Protein AF-A0A258H8U3-F1 (afdb_monomer)

Radius of gyration: 21.37 Å; Cα contacts (8 Å, |Δi|>4): 280; chains: 1; bounding box: 84×36×55 Å

pLDDT: mean 81.51, std 16.34, range [32.03, 98.44]

Foldseek 3Di:
DDDPPDPVVVVVVVLVLLLVLLPCPPDADDQPPDFQDFQCDDPSNVLLVPADDADDGDTQGQDDPVNLVSHDDLQVVLVVLLVVLVVQLVVCCVVPVQLQDALLNVQLVVLCVVPNNVRSVVVSVVVLVVLQVVLCVRPPPQLVVSVVVVHDSLLSSLLSLLSRQAQPCLVPDPVSNLSSLLSQLVSVSSNRNHGNSSSVSSSVVSVVLNVQLVVQCVSHVDSVSSSSRSSSSRSSNVVVVVVVVVVVVVVCVVVVVD

Mean predicted aligned error: 9.26 Å

Sequence (258 aa):
MLIHITSSERGVSAMAHENNRFNLSGVLEGGGVRQFRRPDKGVSGVLSRLLPPLPGFVPVWYPTPAVLRRLPSYRLAAFGLLVGAVTLLIMLVLTIPWMRTSPATLVFTTTGHLFGDLWGTVAGVPIIILLFVMVSKAGGTTILHYKAHGVKFWDGAAMYEEQWFRTGAEKWSPGQRVYSTIAFGAVHVVNIIYPIGSLIVVTLVGGVFMACYLRVYRRTGDTQAATLASTKLHATYNRFAIVYMAVALLIVAATSFI

Secondary structure (DSSP, 8-state):
------HHHHHHHHHHHHHHTT--TT--TT--SPBP----SHHHHHHHHHSPPPPS--BPP---HHHHHHSPP-HHHHHHHHHHHHHHHHHHHHHSGGGG--HHHHHHHHHHHHH-HHHHHHHHHHHHHHHHHHHHHHHHHHHHHHHHTT--HHHHHHHHHHHHHTTTGGGS-HHHHHHHHHHHHHHHHTSTTS-THHHHHHHHHHHHHHHHHHHHHHHH--HHHHHHHHHHHHHHHHHHHHHHHHHHHHHHHHHH--

Structure (mmCIF, N/CA/C/O backbone):
data_AF-A0A258H8U3-F1
#
_entry.id   AF-A0A258H8U3-F1
#
loop_
_atom_site.group_PDB
_atom_site.id
_atom_site.type_symbol
_atom_site.label_atom_id
_atom_site.label_alt_id
_atom_site.label_comp_id
_atom_site.label_asym_id
_atom_site.label_entity_id
_atom_site.label_seq_id
_atom_site.pdbx_PDB_ins_code
_atom_site.Cartn_x
_atom_site.Cartn_y
_atom_site.Cartn_z
_atom_site.occupancy
_atom_site.B_iso_or_equiv
_atom_site.auth_seq_id
_atom_site.auth_comp_id
_atom_site.auth_asym_id
_atom_site.auth_atom_id
_atom_site.pdbx_PDB_model_num
ATOM 1 N N . MET A 1 1 ? -55.860 -12.025 3.842 1.00 39.22 1 MET A N 1
ATOM 2 C CA . MET A 1 1 ? -54.755 -12.197 4.810 1.00 39.22 1 MET A CA 1
ATOM 3 C C . MET A 1 1 ? -53.476 -11.693 4.147 1.00 39.22 1 MET A C 1
ATOM 5 O O . MET A 1 1 ? -52.773 -12.456 3.502 1.00 39.22 1 MET A O 1
ATOM 9 N N . LEU A 1 2 ? -53.265 -10.373 4.179 1.00 32.03 2 LEU A N 1
ATOM 10 C CA . LEU A 1 2 ? -52.088 -9.703 3.616 1.00 32.03 2 LEU A CA 1
ATOM 11 C C . LEU A 1 2 ? -51.058 -9.554 4.740 1.00 32.03 2 LEU A C 1
ATOM 13 O O . LEU A 1 2 ? -51.345 -8.891 5.734 1.00 32.03 2 LEU A O 1
ATOM 17 N N . ILE A 1 3 ? -49.877 -10.155 4.595 1.00 37.34 3 ILE A N 1
ATOM 18 C CA . ILE A 1 3 ? -48.761 -9.926 5.517 1.00 37.34 3 ILE A CA 1
ATOM 19 C C . ILE A 1 3 ? -47.945 -8.756 4.965 1.00 37.34 3 ILE A C 1
ATOM 21 O O . ILE A 1 3 ? -47.158 -8.899 4.030 1.00 37.34 3 ILE A O 1
ATOM 25 N N . HIS A 1 4 ? -48.163 -7.582 5.549 1.00 33.12 4 HIS A N 1
ATOM 26 C CA . HIS A 1 4 ? -47.391 -6.375 5.291 1.00 33.12 4 HIS A CA 1
ATOM 27 C C . HIS A 1 4 ? -46.107 -6.435 6.140 1.00 33.12 4 HIS A C 1
ATOM 29 O O . HIS A 1 4 ? -46.079 -5.959 7.269 1.00 33.12 4 HIS A O 1
ATOM 35 N N . ILE A 1 5 ? -45.039 -7.058 5.626 1.00 41.03 5 ILE A N 1
ATOM 36 C CA . ILE A 1 5 ? -43.719 -7.011 6.281 1.00 41.03 5 ILE A CA 1
ATOM 37 C C . ILE A 1 5 ? -43.069 -5.673 5.925 1.00 41.03 5 ILE A C 1
ATOM 39 O O . ILE A 1 5 ? -42.612 -5.464 4.797 1.00 41.03 5 ILE A O 1
ATOM 43 N N . THR A 1 6 ? -43.063 -4.756 6.887 1.00 39.16 6 THR A N 1
ATOM 44 C CA . THR A 1 6 ? -42.472 -3.421 6.787 1.00 39.16 6 THR A CA 1
ATOM 45 C C . THR A 1 6 ? -40.954 -3.506 6.585 1.00 39.16 6 THR A C 1
ATOM 47 O O . THR A 1 6 ? -40.250 -4.362 7.121 1.00 39.16 6 THR A O 1
ATOM 50 N N . SER A 1 7 ? -40.416 -2.613 5.754 1.00 47.34 7 SER A N 1
ATOM 51 C CA . SER A 1 7 ? -38.991 -2.555 5.400 1.00 47.34 7 SER A CA 1
ATOM 52 C C . SER A 1 7 ? -38.070 -2.153 6.565 1.00 47.34 7 SER A C 1
ATOM 54 O O . SER A 1 7 ? -36.853 -2.306 6.448 1.00 47.34 7 SER A O 1
ATOM 56 N N . SER A 1 8 ? -38.616 -1.679 7.692 1.00 43.47 8 SER A N 1
ATOM 57 C CA . SER A 1 8 ? -37.832 -1.216 8.843 1.00 43.47 8 SER A CA 1
ATOM 58 C C . SER A 1 8 ? -37.237 -2.363 9.669 1.00 43.47 8 SER A C 1
ATOM 60 O O . SER A 1 8 ? -36.084 -2.267 10.088 1.00 43.47 8 SER A O 1
ATOM 62 N N . GLU A 1 9 ? -37.940 -3.488 9.829 1.00 37.16 9 GLU A N 1
ATOM 63 C CA . GLU A 1 9 ? -37.459 -4.617 10.645 1.00 37.16 9 GLU A CA 1
ATOM 64 C C . GLU A 1 9 ? -36.277 -5.351 9.999 1.00 37.16 9 GLU A C 1
ATOM 66 O O . GLU A 1 9 ? -35.332 -5.758 10.681 1.00 37.16 9 GLU A O 1
ATOM 71 N N . ARG A 1 10 ? -36.257 -5.429 8.660 1.00 45.75 10 ARG A N 1
ATOM 72 C CA . ARG A 1 10 ? -35.102 -5.954 7.914 1.00 45.75 10 ARG A CA 1
ATOM 73 C C . ARG A 1 10 ? -33.860 -5.076 8.085 1.00 45.75 10 ARG A C 1
ATOM 75 O O . ARG A 1 10 ? -32.759 -5.611 8.184 1.00 45.75 10 ARG A O 1
ATOM 82 N N . GLY A 1 11 ? -34.025 -3.754 8.160 1.00 42.34 11 GLY A N 1
ATOM 83 C CA . GLY A 1 11 ? -32.919 -2.814 8.373 1.00 42.34 11 GLY A CA 1
ATOM 84 C C . GLY A 1 11 ? -32.312 -2.907 9.776 1.00 42.34 11 GLY A C 1
ATOM 85 O O . GLY A 1 11 ? -31.089 -2.914 9.917 1.00 42.34 11 GLY A O 1
ATOM 86 N N . VAL A 1 12 ? -33.153 -3.042 10.806 1.00 47.12 12 VAL A N 1
ATOM 87 C CA . VAL A 1 12 ? -32.712 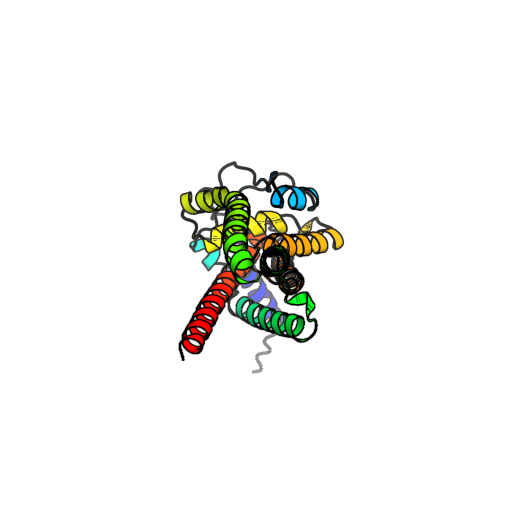-3.146 12.209 1.00 47.12 12 VAL A CA 1
ATOM 88 C C . VAL A 1 12 ? -32.055 -4.501 12.489 1.00 47.12 12 VAL A C 1
ATOM 90 O O . VAL A 1 12 ? -30.983 -4.547 13.088 1.00 47.12 12 VAL A O 1
ATOM 93 N N . SER A 1 13 ? -32.626 -5.600 11.983 1.00 47.34 13 SER A N 1
ATOM 94 C CA . SER A 1 13 ? -32.045 -6.945 12.116 1.00 47.34 13 SER A CA 1
ATOM 95 C C . SER A 1 13 ? -30.711 -7.081 11.363 1.00 47.34 13 SER A C 1
ATOM 97 O O . SER A 1 13 ? -29.737 -7.608 11.906 1.00 47.34 13 SER A O 1
ATOM 99 N N . ALA A 1 14 ? -30.611 -6.522 10.149 1.00 51.19 14 ALA A N 1
ATOM 100 C CA . ALA A 1 14 ? -29.363 -6.503 9.388 1.00 51.19 14 ALA A CA 1
ATOM 101 C C . ALA A 1 14 ? -28.277 -5.649 10.063 1.00 51.19 14 ALA A C 1
ATOM 103 O O . ALA A 1 14 ? -27.124 -6.078 10.114 1.00 51.19 14 ALA A O 1
ATOM 104 N N . MET A 1 15 ? -28.626 -4.483 10.625 1.00 49.25 15 MET A N 1
ATOM 105 C CA . MET A 1 15 ? -27.675 -3.664 11.388 1.00 49.25 15 MET A CA 1
ATOM 106 C C . MET A 1 15 ? -27.241 -4.334 12.694 1.00 49.25 15 MET A C 1
ATOM 108 O O . MET A 1 15 ? -26.057 -4.295 13.018 1.00 49.25 15 MET A O 1
ATOM 112 N N . ALA A 1 16 ? -28.142 -5.007 13.412 1.00 51.06 16 ALA A N 1
ATOM 113 C CA . ALA A 1 16 ? -27.791 -5.760 14.616 1.00 51.06 16 ALA A CA 1
ATOM 114 C C . ALA A 1 16 ? -26.839 -6.930 14.301 1.00 51.06 16 ALA A C 1
ATOM 116 O O . ALA A 1 16 ? -25.830 -7.122 14.983 1.00 51.06 16 ALA A O 1
ATOM 117 N N . HIS A 1 17 ? -27.102 -7.669 13.219 1.00 52.25 17 HIS A N 1
ATOM 118 C CA . HIS A 1 17 ? -26.231 -8.750 12.761 1.00 52.25 17 HIS A CA 1
ATOM 119 C C . HIS A 1 17 ? -24.881 -8.232 12.224 1.00 52.25 17 HIS A C 1
ATOM 121 O O . HIS A 1 17 ? -23.846 -8.875 12.412 1.00 52.25 17 HIS A O 1
ATOM 127 N N . GLU A 1 18 ? -24.853 -7.070 11.562 1.00 52.62 18 GLU A N 1
ATOM 128 C CA . GLU A 1 18 ? -23.618 -6.434 11.089 1.00 52.62 18 GLU A CA 1
ATOM 129 C C . GLU A 1 18 ? -22.778 -5.886 12.256 1.00 52.62 18 GLU A C 1
ATOM 131 O O . GLU A 1 18 ? -21.572 -6.128 12.286 1.00 52.62 18 GLU A O 1
ATOM 136 N N . ASN A 1 19 ? -23.397 -5.260 13.262 1.00 52.81 19 ASN A N 1
ATOM 137 C CA . ASN A 1 19 ? -22.718 -4.770 14.467 1.00 52.81 19 ASN A CA 1
ATOM 138 C C . ASN A 1 19 ? -22.110 -5.911 15.295 1.00 52.81 19 ASN A C 1
ATOM 140 O O . ASN A 1 19 ? -20.994 -5.780 15.798 1.00 52.81 19 ASN A O 1
ATOM 144 N N . ASN A 1 20 ? -22.777 -7.068 15.364 1.00 55.75 20 ASN A N 1
ATOM 145 C CA . ASN A 1 20 ? -22.246 -8.227 16.081 1.00 55.75 20 ASN A CA 1
ATOM 146 C C . ASN A 1 20 ? -20.975 -8.811 15.420 1.00 55.75 20 ASN A C 1
ATOM 148 O O . ASN A 1 20 ? -20.111 -9.353 16.105 1.00 55.75 20 ASN A O 1
ATOM 152 N N . ARG A 1 21 ? -20.787 -8.646 14.097 1.00 57.34 21 ARG A N 1
ATOM 153 C CA . ARG A 1 21 ? -19.556 -9.082 13.394 1.00 57.34 21 ARG A CA 1
ATOM 154 C C . ARG A 1 21 ? -18.311 -8.273 13.760 1.00 57.34 21 ARG A C 1
ATOM 156 O O . ARG A 1 21 ? -17.199 -8.749 13.529 1.00 57.34 21 ARG A O 1
ATOM 163 N N . PHE A 1 22 ? -18.488 -7.071 14.302 1.00 57.84 22 PHE A N 1
ATOM 164 C CA . PHE A 1 22 ? -17.397 -6.184 14.706 1.00 57.84 22 PHE A CA 1
ATOM 165 C C . PHE A 1 22 ? -17.244 -6.065 16.226 1.00 57.84 22 PHE A C 1
ATOM 167 O O . PHE A 1 22 ? -16.368 -5.338 16.685 1.00 57.84 22 PHE A O 1
ATOM 174 N N . ASN A 1 23 ? -18.040 -6.797 17.011 1.00 60.06 23 ASN A N 1
ATOM 175 C CA . ASN A 1 23 ? -17.830 -6.895 18.449 1.00 60.06 23 ASN A CA 1
ATOM 176 C C . ASN A 1 23 ? -16.614 -7.799 18.729 1.00 60.06 23 ASN A C 1
ATOM 178 O O . ASN A 1 23 ? -16.700 -9.028 18.710 1.00 60.06 23 ASN A O 1
ATOM 182 N N . LEU A 1 24 ? -15.452 -7.173 18.930 1.00 61.28 24 LEU A N 1
ATOM 183 C CA . LEU A 1 24 ? -14.157 -7.837 19.121 1.00 61.28 24 LEU A CA 1
ATOM 184 C C . LEU A 1 24 ? -13.684 -7.833 20.587 1.00 61.28 24 LEU A C 1
ATOM 186 O O . LEU A 1 24 ? -12.518 -8.128 20.847 1.00 61.28 24 LEU A O 1
ATOM 190 N N . SER A 1 25 ? -14.591 -7.551 21.531 1.00 46.06 25 SER A N 1
ATOM 191 C CA . SER A 1 25 ? -14.353 -7.248 22.959 1.00 46.06 25 SER A CA 1
ATOM 192 C C . SER A 1 25 ? -13.679 -8.333 23.822 1.00 46.06 25 SER A C 1
ATOM 194 O O . SER A 1 25 ? -13.609 -8.193 25.036 1.00 46.06 25 SER A O 1
ATOM 196 N N . GLY A 1 26 ? -13.109 -9.387 23.238 1.00 47.38 26 GLY A N 1
ATOM 197 C CA . GLY A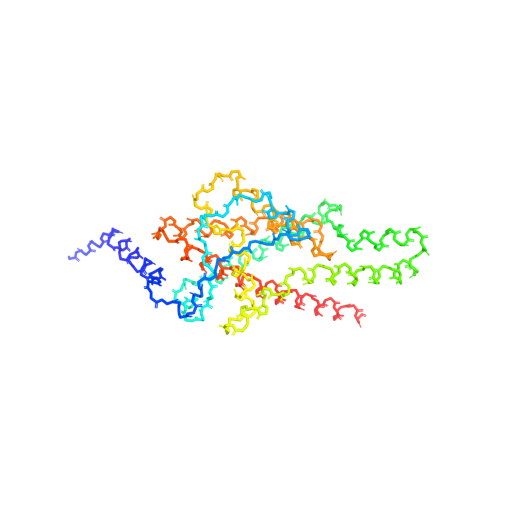 1 26 ? -12.411 -10.426 24.002 1.00 47.38 26 GLY A CA 1
ATOM 198 C C . GLY A 1 26 ? -11.412 -11.261 23.212 1.00 47.38 26 GLY A C 1
ATOM 199 O O . GLY A 1 26 ? -11.131 -12.385 23.608 1.00 47.38 26 GLY A O 1
ATOM 200 N N . VAL A 1 27 ? -10.909 -10.787 22.066 1.00 50.31 27 VAL A N 1
ATOM 201 C CA . VAL A 1 27 ? -10.099 -11.645 21.183 1.00 50.31 27 VAL A CA 1
ATOM 202 C C . VAL A 1 27 ? -8.825 -10.952 20.719 1.00 50.31 27 VAL A C 1
ATOM 204 O O . VAL A 1 27 ? -8.658 -10.664 19.540 1.00 50.31 27 VAL A O 1
ATOM 207 N N . LEU A 1 28 ? -7.910 -10.720 21.657 1.00 52.81 28 LEU A N 1
ATOM 208 C CA . LEU A 1 28 ? -6.478 -10.595 21.388 1.00 52.81 28 LEU A CA 1
ATOM 209 C C . LEU A 1 28 ? -5.711 -11.205 22.569 1.00 52.81 28 LEU A C 1
ATOM 211 O O . LEU A 1 28 ? -5.270 -10.497 23.472 1.00 52.81 28 LEU A O 1
ATOM 215 N N . GLU A 1 29 ? -5.541 -12.526 22.571 1.00 47.47 29 GLU A N 1
ATOM 216 C CA . GLU A 1 29 ? -4.473 -13.131 23.368 1.00 47.47 29 GLU A CA 1
ATOM 217 C C . GLU A 1 29 ? -3.139 -12.632 22.799 1.00 47.47 29 GLU A C 1
ATOM 219 O O . GLU A 1 29 ? -2.808 -12.888 21.641 1.00 47.47 29 GLU A O 1
ATOM 224 N N . GLY A 1 30 ? -2.398 -11.853 23.587 1.00 46.47 30 GLY A N 1
ATOM 225 C CA . GLY A 1 30 ? -1.045 -11.423 23.232 1.00 46.47 30 GLY A CA 1
ATOM 226 C C . GLY A 1 30 ? -0.903 -9.998 22.697 1.00 46.47 30 GLY A C 1
ATOM 227 O O . GLY A 1 30 ? 0.134 -9.692 22.109 1.00 46.47 30 GLY A O 1
ATOM 228 N N . GLY A 1 31 ? -1.879 -9.108 22.919 1.00 47.53 31 GLY A N 1
ATOM 229 C CA . GLY A 1 31 ? -1.662 -7.661 22.808 1.00 47.53 31 GLY A CA 1
ATOM 230 C C . GLY A 1 31 ? -0.628 -7.206 23.840 1.00 47.53 31 GLY A C 1
ATOM 231 O O . GLY A 1 31 ? -0.982 -6.747 24.920 1.00 47.53 31 GLY A O 1
ATOM 232 N N . GLY A 1 32 ? 0.657 -7.410 23.549 1.00 50.50 32 GLY A N 1
ATOM 233 C CA . GLY A 1 32 ? 1.737 -6.952 24.409 1.00 50.50 32 GLY A CA 1
ATOM 234 C C . GLY A 1 32 ? 1.593 -5.453 24.659 1.00 50.50 32 GLY A C 1
ATOM 235 O O . GLY A 1 32 ? 1.154 -4.713 23.780 1.00 50.50 32 GLY A O 1
ATOM 236 N N . VAL A 1 33 ? 2.024 -5.002 25.837 1.00 59.69 33 VAL A N 1
ATOM 237 C CA . VAL A 1 33 ? 2.043 -3.606 26.338 1.00 59.69 33 VAL A CA 1
ATOM 238 C C . VAL A 1 33 ? 2.863 -2.647 25.439 1.00 59.69 33 VAL A C 1
ATOM 240 O O . VAL A 1 33 ? 3.199 -1.523 25.799 1.00 59.69 33 VAL A O 1
ATOM 243 N N . ARG A 1 34 ? 3.238 -3.084 24.236 1.00 73.50 34 ARG A N 1
ATOM 244 C CA . ARG A 1 34 ? 4.104 -2.381 23.309 1.00 73.50 34 ARG A CA 1
ATOM 245 C C . ARG A 1 34 ? 3.293 -1.410 22.463 1.00 73.50 34 ARG A C 1
ATOM 247 O O . ARG A 1 34 ? 2.410 -1.800 21.700 1.00 73.50 34 ARG A O 1
ATOM 254 N N . GLN A 1 35 ? 3.665 -0.143 22.563 1.00 84.00 35 GLN A N 1
ATOM 255 C CA . GLN A 1 35 ? 3.163 0.910 21.698 1.00 84.00 35 GLN A CA 1
ATOM 256 C C . GLN A 1 35 ? 3.701 0.728 20.273 1.00 84.00 35 GLN A C 1
ATOM 258 O O . GLN A 1 35 ? 4.899 0.517 20.061 1.00 84.00 35 GLN A O 1
ATOM 263 N N . PHE A 1 36 ? 2.815 0.834 19.291 1.00 87.00 36 PHE A N 1
ATOM 264 C CA . PHE A 1 36 ? 3.171 0.915 17.888 1.00 87.00 36 PHE A CA 1
ATOM 265 C C . PHE A 1 36 ? 3.954 2.206 17.624 1.00 87.00 36 PHE A C 1
ATOM 267 O O . PHE A 1 36 ? 3.511 3.304 17.963 1.00 87.00 36 PHE A O 1
ATOM 274 N N . ARG A 1 37 ? 5.117 2.072 16.981 1.00 85.81 37 ARG A N 1
ATOM 275 C CA . ARG A 1 37 ? 5.964 3.193 16.566 1.00 85.81 37 ARG A CA 1
ATOM 276 C C . ARG A 1 37 ? 6.172 3.124 15.059 1.00 85.81 37 ARG A C 1
ATOM 278 O O . ARG A 1 37 ? 6.578 2.088 14.533 1.00 85.81 37 ARG A O 1
ATOM 285 N N . ARG A 1 38 ? 5.903 4.239 14.375 1.00 86.69 38 ARG A N 1
ATOM 286 C CA . ARG A 1 38 ? 6.210 4.382 12.947 1.00 86.69 38 ARG A CA 1
ATOM 287 C C . ARG A 1 38 ? 7.721 4.303 12.710 1.00 86.69 38 ARG A C 1
ATOM 289 O O . ARG A 1 38 ? 8.488 4.629 13.622 1.00 86.69 38 ARG A O 1
ATOM 296 N N . PRO A 1 39 ? 8.157 3.929 11.498 1.00 83.56 39 PRO A N 1
ATOM 297 C CA . PRO A 1 39 ? 9.550 4.073 11.102 1.00 83.56 39 PRO A CA 1
ATOM 298 C C . PRO A 1 39 ? 10.077 5.477 11.390 1.00 83.56 39 PRO A C 1
ATOM 300 O O . PRO A 1 39 ? 9.406 6.469 11.122 1.00 83.56 39 PRO A O 1
ATOM 303 N N . ASP A 1 40 ? 11.297 5.566 11.906 1.00 82.69 40 ASP A N 1
ATOM 304 C CA . ASP A 1 40 ? 11.979 6.829 12.202 1.00 82.69 40 ASP A CA 1
ATOM 305 C C . ASP A 1 40 ? 13.300 7.000 11.433 1.00 82.69 40 ASP A C 1
ATOM 307 O O . ASP A 1 40 ? 13.906 8.076 11.471 1.00 82.69 40 ASP A O 1
ATOM 311 N N . LYS A 1 41 ? 13.708 5.969 10.680 1.00 79.31 41 LYS A N 1
ATOM 312 C CA . LYS A 1 41 ? 14.945 5.910 9.889 1.00 79.31 41 LYS A CA 1
ATOM 313 C C . LYS A 1 41 ? 14.672 5.777 8.388 1.00 79.31 41 LYS A C 1
ATOM 315 O O . LYS A 1 41 ? 13.656 5.223 7.966 1.00 79.31 41 LYS A O 1
ATOM 320 N N . GLY A 1 42 ? 15.621 6.258 7.583 1.00 75.38 42 GLY A N 1
ATOM 321 C CA . GLY A 1 42 ? 15.588 6.172 6.120 1.00 75.38 42 GLY A CA 1
ATOM 322 C C . GLY A 1 42 ? 14.413 6.920 5.479 1.00 75.38 42 GLY A C 1
ATOM 323 O O . GLY A 1 42 ? 13.785 7.776 6.103 1.00 75.38 42 GLY A O 1
ATOM 324 N N . VAL A 1 43 ? 14.093 6.564 4.230 1.00 73.50 43 VAL A N 1
ATOM 325 C CA . VAL A 1 43 ? 12.982 7.162 3.461 1.00 73.50 43 VAL A CA 1
ATOM 326 C C . VAL A 1 43 ? 11.639 6.968 4.172 1.00 73.50 43 VAL A C 1
ATOM 328 O O . VAL A 1 43 ? 10.837 7.895 4.264 1.00 73.50 43 VAL A O 1
ATOM 331 N N . SER A 1 44 ? 11.431 5.790 4.767 1.00 77.62 44 SER A N 1
ATOM 332 C CA . SER A 1 44 ? 10.243 5.487 5.577 1.00 77.62 44 SER A CA 1
ATOM 333 C C . SER A 1 44 ? 10.108 6.422 6.786 1.00 77.62 44 SER A C 1
ATOM 335 O O . SER A 1 44 ? 9.005 6.857 7.110 1.00 77.62 44 SER A O 1
ATOM 337 N N . GLY A 1 45 ? 11.222 6.781 7.430 1.00 80.44 45 GLY A N 1
ATOM 338 C CA . GLY A 1 45 ? 11.255 7.754 8.521 1.00 80.44 45 GLY A CA 1
ATOM 339 C C . GLY A 1 45 ? 10.904 9.172 8.078 1.00 80.44 45 GLY A C 1
ATOM 340 O O . GLY A 1 45 ? 10.123 9.842 8.748 1.00 80.44 45 GLY A O 1
ATOM 341 N N . VAL A 1 46 ? 11.425 9.617 6.931 1.00 81.25 46 VAL A N 1
ATOM 342 C CA . VAL A 1 46 ? 11.101 10.939 6.362 1.00 81.25 46 VAL A CA 1
ATOM 343 C C . VAL A 1 46 ? 9.607 11.044 6.054 1.00 81.25 46 VAL A C 1
ATOM 345 O O . VAL A 1 46 ? 8.961 11.987 6.507 1.00 81.25 46 VAL A O 1
ATOM 348 N N . LEU A 1 47 ? 9.037 10.042 5.377 1.00 80.00 47 LEU A N 1
ATOM 349 C CA . LEU A 1 47 ? 7.598 9.988 5.100 1.00 80.00 47 LEU A CA 1
ATOM 350 C C . LEU A 1 47 ? 6.773 9.953 6.396 1.00 80.00 47 LEU A C 1
ATOM 352 O O . LEU A 1 47 ? 5.761 10.639 6.512 1.00 80.00 47 LEU A O 1
ATOM 356 N N . SER A 1 48 ? 7.232 9.212 7.409 1.00 84.00 48 SER A N 1
ATOM 357 C CA . SER A 1 48 ? 6.533 9.092 8.695 1.00 84.00 48 SER A CA 1
ATOM 358 C C . SER A 1 48 ? 6.458 10.389 9.494 1.00 84.00 48 SER A C 1
ATOM 360 O O . SER A 1 48 ? 5.487 10.574 10.226 1.00 84.00 48 SER A O 1
ATOM 362 N N . ARG A 1 49 ? 7.457 11.273 9.373 1.00 83.12 49 ARG A N 1
ATOM 363 C CA . ARG A 1 49 ? 7.493 12.568 10.081 1.00 83.12 49 ARG A CA 1
ATOM 364 C C . ARG A 1 49 ? 6.457 13.557 9.562 1.00 83.12 49 ARG A C 1
ATOM 366 O O . ARG A 1 49 ? 6.009 14.412 10.313 1.00 83.12 49 ARG A O 1
ATOM 373 N N . LEU A 1 50 ? 6.102 13.439 8.288 1.00 84.00 50 LEU A N 1
ATOM 374 C CA . LEU A 1 50 ? 5.124 14.304 7.636 1.00 84.00 50 LEU A CA 1
ATOM 375 C C . LEU A 1 50 ? 3.692 13.768 7.772 1.00 84.00 50 LEU A C 1
ATOM 377 O O . LEU A 1 50 ? 2.731 14.491 7.513 1.00 84.00 50 LEU A O 1
ATOM 381 N N . LEU A 1 51 ? 3.532 12.505 8.183 1.00 86.56 51 LEU A N 1
ATOM 382 C CA . LEU A 1 51 ? 2.218 11.938 8.462 1.00 86.56 51 LEU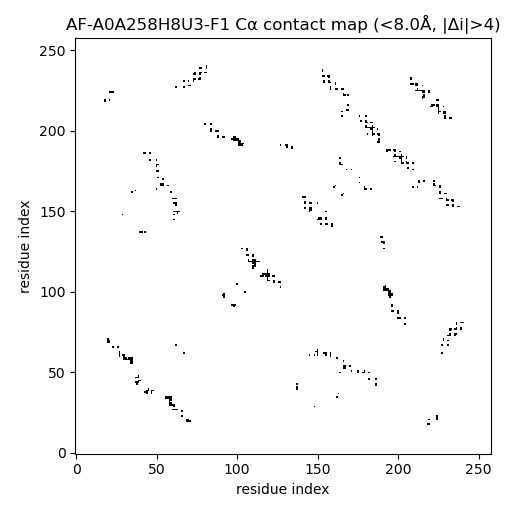 A CA 1
ATOM 383 C C . LEU A 1 51 ? 1.577 12.601 9.691 1.00 86.56 51 LEU A C 1
ATOM 385 O O . LEU A 1 51 ? 2.272 12.912 10.661 1.00 86.56 51 LEU A O 1
ATOM 389 N N . PRO A 1 52 ? 0.237 12.709 9.719 1.00 85.06 52 PRO A N 1
ATOM 390 C CA . PRO A 1 52 ? -0.489 13.191 10.891 1.00 85.06 52 PRO A CA 1
ATOM 391 C C . PRO A 1 52 ? -0.136 12.353 12.125 1.00 85.06 52 PRO A C 1
ATOM 393 O O . PRO A 1 52 ? 0.051 11.137 11.984 1.00 85.06 52 PRO A O 1
ATOM 396 N N . PRO A 1 53 ? -0.046 12.946 13.326 1.00 81.56 53 PRO A N 1
ATOM 397 C CA . PRO A 1 53 ? 0.369 12.221 14.520 1.00 81.56 53 PRO A CA 1
ATOM 398 C C . PRO A 1 53 ? -0.543 11.018 14.790 1.00 81.56 53 PRO A C 1
ATOM 400 O O . PRO A 1 53 ? -1.750 11.049 14.522 1.00 81.56 53 PRO A O 1
ATOM 403 N N . LEU A 1 54 ? 0.050 9.942 15.314 1.00 81.00 54 LEU A N 1
ATOM 404 C CA . LEU A 1 54 ? -0.728 8.829 15.848 1.00 81.00 54 LEU A CA 1
ATOM 405 C C . LEU A 1 54 ? -1.569 9.322 17.040 1.00 81.00 54 LEU A C 1
ATOM 407 O O . LEU A 1 54 ? -1.127 10.208 17.777 1.00 81.00 54 LEU A O 1
ATOM 411 N N . PRO A 1 55 ? -2.766 8.760 17.258 1.00 72.69 55 PRO A N 1
ATOM 412 C CA . PRO A 1 55 ? -3.511 9.004 18.485 1.00 72.69 55 PRO A CA 1
ATOM 413 C C . PRO A 1 55 ? -2.706 8.438 19.663 1.00 72.69 55 PRO A C 1
ATOM 415 O O . PRO A 1 55 ? -2.109 7.381 19.510 1.00 72.69 55 PRO A O 1
ATOM 418 N N . GLY A 1 56 ? -2.703 9.132 20.809 1.00 77.25 56 GLY A N 1
ATOM 419 C CA . GLY A 1 56 ? -1.909 8.837 22.018 1.00 77.25 56 GLY A CA 1
ATOM 420 C C . GLY A 1 56 ? -1.226 7.461 22.074 1.00 77.25 56 GLY A C 1
ATOM 421 O O . GLY A 1 56 ? -0.144 7.270 21.518 1.00 77.25 56 GLY A O 1
ATOM 422 N N . PHE A 1 57 ? -1.844 6.500 22.761 1.00 81.56 57 PHE A N 1
ATOM 423 C CA . PHE A 1 57 ? -1.362 5.122 22.792 1.00 81.56 57 PHE A CA 1
ATOM 424 C C . PHE A 1 57 ? -2.081 4.273 21.734 1.00 81.56 57 PHE A C 1
ATOM 426 O O . PHE A 1 57 ? -3.301 4.126 21.773 1.00 81.56 57 PHE A O 1
ATOM 433 N N . VAL A 1 58 ? -1.310 3.680 20.820 1.00 84.25 58 VAL A N 1
ATOM 434 C CA . VAL A 1 58 ? -1.766 2.637 19.891 1.00 84.25 58 VAL A CA 1
ATOM 435 C C . VAL A 1 58 ? -0.996 1.364 20.227 1.00 84.25 58 VAL A C 1
ATOM 437 O O . VAL A 1 58 ? 0.220 1.362 20.037 1.00 84.25 58 VAL A O 1
ATOM 440 N N . PRO A 1 59 ? -1.629 0.291 20.721 1.00 84.69 59 PRO A N 1
ATOM 441 C CA . PRO A 1 59 ? -0.933 -0.973 20.935 1.00 84.69 59 PRO A CA 1
ATOM 442 C C . PRO A 1 59 ? -0.619 -1.651 19.598 1.00 84.69 59 PRO A C 1
ATOM 444 O O . PRO A 1 59 ? -1.337 -1.479 18.614 1.00 84.69 59 PRO A O 1
ATOM 447 N N . VAL A 1 60 ? 0.442 -2.454 19.550 1.00 84.56 60 VAL A N 1
ATOM 448 C CA . VAL A 1 60 ? 0.678 -3.353 18.409 1.00 84.56 60 VAL A CA 1
ATOM 449 C C . VAL A 1 60 ? -0.391 -4.447 18.416 1.00 84.56 60 VAL A C 1
ATOM 451 O O . VAL A 1 60 ? -0.567 -5.145 19.416 1.00 84.56 60 VAL A O 1
ATOM 454 N N . TRP A 1 61 ? -1.111 -4.603 17.306 1.00 87.12 61 TRP A N 1
ATOM 455 C CA . TRP A 1 61 ? -2.185 -5.590 17.194 1.00 87.12 61 TRP A CA 1
ATOM 456 C C . TRP A 1 61 ? -1.725 -6.809 16.410 1.00 87.12 61 TRP A C 1
ATOM 458 O O . TRP A 1 61 ? -1.273 -6.672 15.282 1.00 87.12 61 TRP A O 1
ATOM 468 N N . TYR A 1 62 ? -1.920 -8.010 16.954 1.00 86.75 62 TYR A N 1
ATOM 469 C CA . TYR A 1 62 ? -1.610 -9.266 16.266 1.00 86.75 62 TY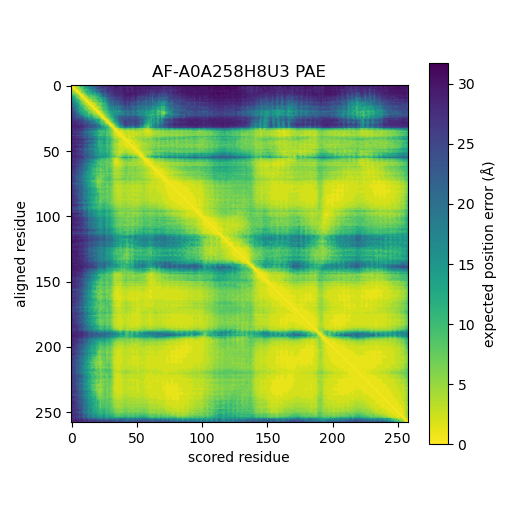R A CA 1
ATOM 470 C C . TYR A 1 62 ? -2.904 -9.933 15.781 1.00 86.75 62 TYR A C 1
ATOM 472 O O . TYR A 1 62 ? -3.602 -10.569 16.573 1.00 86.75 62 TYR A O 1
ATOM 480 N N . PRO A 1 63 ? -3.284 -9.782 14.498 1.00 84.62 63 PRO A N 1
ATOM 481 C CA . PRO A 1 63 ? -4.547 -10.315 14.007 1.00 84.62 63 PRO A CA 1
ATOM 482 C C . PRO A 1 63 ? -4.509 -11.845 13.971 1.00 84.62 63 PRO A C 1
ATOM 484 O O . PRO A 1 63 ? -3.817 -12.447 13.147 1.00 84.62 63 PRO A O 1
ATOM 487 N N . THR A 1 64 ? -5.295 -12.492 14.831 1.00 85.19 64 THR A N 1
ATOM 488 C CA . THR A 1 64 ? -5.432 -13.951 14.785 1.00 85.19 64 THR A CA 1
ATOM 489 C C . THR A 1 64 ? -6.316 -14.373 13.603 1.00 85.19 64 THR A C 1
ATOM 491 O O . THR A 1 64 ? -7.257 -13.659 13.226 1.00 85.19 64 THR A O 1
ATOM 494 N N . PRO A 1 65 ? -6.101 -15.570 13.023 1.00 84.31 65 PRO A N 1
ATOM 495 C CA . PRO A 1 65 ? -6.971 -16.086 11.967 1.00 84.31 65 PRO A CA 1
ATOM 496 C C . PRO A 1 65 ? -8.449 -16.159 12.375 1.00 84.31 65 PRO A C 1
ATOM 498 O O . PRO A 1 65 ? -9.328 -15.991 11.532 1.00 84.31 65 PRO A O 1
ATOM 501 N N . ALA A 1 66 ? -8.735 -16.402 13.659 1.00 85.56 66 ALA A N 1
ATOM 502 C CA . ALA A 1 66 ? -10.096 -16.445 14.184 1.00 85.56 66 ALA A CA 1
ATOM 503 C C . ALA A 1 66 ? -10.780 -15.071 14.117 1.00 85.56 66 ALA A C 1
ATOM 505 O O . ALA A 1 66 ? -11.907 -14.987 13.629 1.00 85.56 66 ALA A O 1
ATOM 506 N N . VAL A 1 67 ? -10.086 -14.001 14.519 1.00 85.88 67 VAL A N 1
ATOM 507 C CA . VAL A 1 67 ? -10.587 -12.617 14.431 1.00 85.88 67 VAL A CA 1
ATOM 508 C C . VAL A 1 67 ? -10.850 -12.231 12.983 1.00 85.88 67 VAL A C 1
ATOM 510 O O . VAL A 1 67 ? -11.946 -11.783 12.644 1.00 85.88 67 VAL A O 1
ATOM 513 N N . LEU A 1 68 ? -9.883 -12.480 12.097 1.00 87.31 68 LEU A N 1
ATOM 514 C CA . LEU A 1 68 ? -10.033 -12.142 10.684 1.00 87.31 68 LEU A CA 1
ATOM 515 C C . LEU A 1 68 ? -11.204 -12.889 10.035 1.00 87.31 68 LEU A C 1
ATOM 517 O O . LEU A 1 68 ? -11.865 -12.329 9.164 1.00 87.31 68 LEU A O 1
ATOM 521 N N . ARG A 1 69 ? -11.514 -14.124 10.453 1.00 87.81 69 ARG A N 1
ATOM 522 C CA . ARG A 1 69 ? -12.678 -14.871 9.944 1.00 87.81 69 ARG A CA 1
ATOM 523 C C . ARG A 1 69 ? -14.027 -14.275 10.359 1.00 87.81 69 ARG A C 1
ATOM 525 O O . ARG A 1 69 ? -14.970 -14.425 9.590 1.00 87.81 69 ARG A O 1
ATOM 532 N N . ARG A 1 70 ? -14.122 -13.591 11.507 1.00 88.31 70 ARG A N 1
ATOM 533 C CA . ARG A 1 70 ? -15.374 -12.967 11.993 1.00 88.31 70 ARG A CA 1
ATOM 534 C C . ARG A 1 70 ? -15.764 -11.712 11.210 1.00 88.31 70 ARG A C 1
ATOM 536 O O . ARG A 1 70 ? -16.947 -11.422 11.050 1.00 88.31 70 ARG A O 1
ATOM 543 N N . LEU A 1 71 ? -14.773 -11.002 10.676 1.00 89.56 71 LEU A N 1
ATOM 544 C CA . LEU A 1 71 ? -14.997 -9.827 9.836 1.00 89.56 71 LEU A CA 1
ATOM 545 C C . LEU A 1 71 ? -15.671 -10.206 8.506 1.00 89.56 71 LEU A C 1
ATOM 547 O O . LEU A 1 71 ? -15.478 -11.326 8.018 1.00 89.56 71 LEU A O 1
ATOM 551 N N . PRO A 1 72 ? -16.371 -9.273 7.835 1.00 90.62 72 PRO A N 1
ATOM 552 C CA . PRO A 1 72 ? -16.913 -9.503 6.498 1.00 90.62 72 PRO A CA 1
ATOM 553 C C . PRO A 1 72 ? -15.865 -10.013 5.500 1.00 90.62 72 PRO A C 1
ATOM 555 O O . PRO A 1 72 ? -14.659 -9.786 5.643 1.00 90.62 72 PRO A O 1
ATOM 558 N N . SER A 1 73 ? -16.316 -10.737 4.477 1.00 92.81 73 SER A N 1
ATOM 559 C CA . SER A 1 73 ? -15.452 -11.078 3.348 1.00 92.81 73 SER A CA 1
ATOM 560 C C . SER A 1 73 ? -15.255 -9.846 2.473 1.00 92.81 73 SER A C 1
ATOM 562 O O . SER A 1 73 ? -16.224 -9.237 2.032 1.00 92.81 73 SER A O 1
ATOM 564 N N . TYR A 1 74 ? -13.999 -9.522 2.180 1.00 95.62 74 TYR A N 1
ATOM 565 C CA . TYR A 1 74 ? -13.630 -8.424 1.289 1.00 95.62 74 TYR A CA 1
ATOM 566 C C . TYR A 1 74 ? -13.189 -8.908 -0.096 1.00 95.62 74 TYR A C 1
ATOM 568 O O . TYR A 1 74 ? -12.656 -8.124 -0.868 1.00 95.62 74 TYR A O 1
ATOM 576 N N . ARG A 1 75 ? -13.401 -10.189 -0.434 1.00 96.44 75 ARG A N 1
ATOM 577 C CA . ARG A 1 75 ? -12.917 -10.780 -1.696 1.00 96.44 75 ARG A CA 1
ATOM 578 C C . ARG A 1 75 ? -13.424 -10.037 -2.931 1.00 96.44 75 ARG A C 1
ATOM 580 O O . ARG A 1 75 ? -12.617 -9.673 -3.772 1.00 96.44 7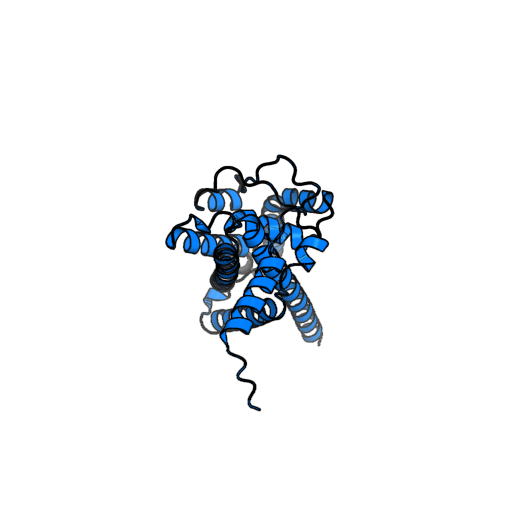5 ARG A O 1
ATOM 587 N N . LEU A 1 76 ? -14.726 -9.763 -3.020 1.00 96.81 76 LEU A N 1
ATOM 588 C CA . LEU A 1 76 ? -15.284 -9.068 -4.184 1.00 96.81 76 LEU A CA 1
ATOM 589 C C . LEU A 1 76 ? -14.740 -7.636 -4.304 1.00 96.81 76 LEU A C 1
ATOM 591 O O . LEU A 1 76 ? -14.325 -7.225 -5.381 1.00 96.81 76 LEU A O 1
ATOM 595 N N . ALA A 1 77 ? -14.672 -6.911 -3.184 1.00 97.12 77 ALA A N 1
ATOM 596 C CA . ALA A 1 77 ? -14.107 -5.565 -3.146 1.00 97.12 77 ALA A CA 1
ATOM 597 C C . ALA A 1 77 ? -12.619 -5.557 -3.533 1.00 97.12 77 ALA A C 1
ATOM 599 O O . ALA A 1 77 ? -12.202 -4.733 -4.336 1.00 97.12 77 ALA A O 1
ATOM 600 N N . ALA A 1 78 ? -11.830 -6.499 -3.011 1.00 97.56 78 ALA A N 1
ATOM 601 C CA . ALA A 1 78 ? -10.413 -6.642 -3.329 1.00 97.56 78 ALA A CA 1
ATOM 602 C C . ALA A 1 78 ? -10.180 -7.013 -4.801 1.00 97.56 78 ALA A C 1
ATOM 604 O O . ALA A 1 78 ? -9.261 -6.487 -5.419 1.00 97.56 78 ALA A O 1
ATOM 605 N N . PHE A 1 79 ? -11.012 -7.891 -5.367 1.00 97.69 79 PHE A N 1
ATOM 606 C CA . PHE A 1 79 ? -10.932 -8.264 -6.778 1.00 97.69 79 PHE A CA 1
ATOM 607 C C . PHE A 1 79 ? -11.291 -7.088 -7.690 1.00 97.69 79 PHE A C 1
ATOM 609 O O . PHE A 1 79 ? -10.522 -6.760 -8.587 1.00 97.69 79 PHE A O 1
ATOM 616 N N . GLY A 1 80 ? -12.404 -6.398 -7.421 1.00 98.12 80 GLY A N 1
ATOM 617 C CA . GLY A 1 80 ? -12.780 -5.194 -8.168 1.00 98.12 80 GLY A CA 1
ATOM 618 C C . GLY A 1 80 ? -11.719 -4.095 -8.072 1.00 98.12 80 GLY A C 1
ATOM 619 O O . GLY A 1 80 ? -11.392 -3.465 -9.074 1.00 98.12 80 GLY A O 1
ATOM 620 N N . LEU A 1 81 ? -11.117 -3.920 -6.890 1.00 98.19 81 LEU A N 1
ATOM 621 C CA . LEU A 1 81 ? -10.008 -2.991 -6.686 1.00 98.19 81 LEU A CA 1
ATOM 622 C C . LEU A 1 81 ? -8.772 -3.378 -7.506 1.00 98.19 81 LEU A C 1
ATOM 624 O O . LEU A 1 81 ? -8.161 -2.499 -8.101 1.00 98.19 81 LEU A O 1
ATOM 628 N N . LEU A 1 82 ? -8.426 -4.668 -7.580 1.00 97.19 82 LEU A N 1
ATOM 629 C CA . LEU A 1 82 ? -7.333 -5.155 -8.426 1.00 97.19 82 LEU A CA 1
ATOM 630 C C . LEU A 1 82 ? -7.601 -4.879 -9.908 1.00 97.19 82 LEU A C 1
ATOM 632 O O . LEU A 1 82 ? -6.738 -4.323 -10.581 1.00 97.19 82 LEU A O 1
ATOM 636 N N . VAL A 1 83 ? -8.791 -5.227 -10.405 1.00 97.94 83 VAL A N 1
ATOM 637 C CA . VAL A 1 83 ? -9.169 -4.987 -11.807 1.00 97.94 83 VAL A CA 1
ATOM 638 C C . VAL A 1 83 ? -9.093 -3.496 -12.133 1.00 97.94 83 VAL A C 1
ATOM 640 O O . VAL A 1 83 ? -8.479 -3.118 -13.131 1.00 97.94 83 VAL A O 1
ATOM 643 N N . GLY A 1 84 ? -9.648 -2.638 -11.272 1.00 98.12 84 GLY A N 1
ATOM 644 C CA . GLY A 1 84 ? -9.579 -1.187 -11.437 1.00 98.12 84 GLY A CA 1
ATOM 645 C C . GLY A 1 84 ? -8.145 -0.652 -11.394 1.00 98.12 84 GLY A C 1
ATOM 646 O O . GLY A 1 84 ? -7.771 0.151 -12.245 1.00 98.12 84 GLY A O 1
ATOM 647 N N . ALA A 1 85 ? -7.325 -1.131 -10.456 1.00 96.31 85 ALA A N 1
ATOM 648 C CA . ALA A 1 85 ? -5.927 -0.729 -10.316 1.00 96.31 85 ALA A CA 1
ATOM 649 C C . ALA A 1 85 ? -5.091 -1.103 -11.548 1.00 96.31 85 ALA A C 1
ATOM 651 O O . ALA A 1 85 ? -4.365 -0.260 -12.071 1.00 96.31 85 ALA A O 1
ATOM 652 N N . VAL A 1 86 ? -5.225 -2.336 -12.044 1.00 95.19 86 VAL A N 1
ATOM 653 C CA . VAL A 1 86 ? -4.529 -2.808 -13.252 1.00 95.19 86 VAL A CA 1
ATOM 654 C C . VAL A 1 86 ? -5.000 -2.040 -14.482 1.00 95.19 86 VAL A C 1
ATOM 656 O O . VAL A 1 86 ? -4.172 -1.562 -15.252 1.00 95.19 86 VAL A O 1
ATOM 659 N N . THR A 1 87 ? -6.313 -1.862 -14.645 1.00 97.06 87 THR A N 1
ATOM 660 C CA . THR A 1 87 ? -6.881 -1.123 -15.783 1.00 97.06 87 THR A CA 1
ATOM 661 C C . THR A 1 87 ? -6.378 0.316 -15.804 1.00 97.06 87 THR A C 1
ATOM 663 O O . THR A 1 87 ? -5.906 0.791 -16.835 1.00 97.06 87 THR A O 1
ATOM 666 N N . LEU A 1 88 ? -6.420 1.003 -14.658 1.00 97.12 88 LEU A N 1
ATOM 667 C CA . LEU A 1 88 ? -5.919 2.367 -14.546 1.00 97.12 88 LEU A CA 1
ATOM 668 C C . LEU A 1 88 ? -4.414 2.430 -14.809 1.00 97.12 88 LEU A C 1
ATOM 670 O O . LEU A 1 88 ? -3.970 3.317 -15.530 1.00 97.12 88 LEU A O 1
ATOM 674 N N . LEU A 1 89 ? -3.632 1.487 -14.273 1.00 94.25 89 LEU A N 1
ATOM 675 C CA . LEU A 1 89 ? -2.196 1.439 -14.525 1.00 94.25 89 LEU A CA 1
ATOM 676 C C . LEU A 1 89 ? -1.902 1.304 -16.021 1.00 94.25 89 LEU A C 1
ATOM 678 O O . LEU A 1 89 ? -1.111 2.083 -16.541 1.00 94.25 89 LEU A O 1
ATOM 682 N N . ILE A 1 90 ? -2.563 0.364 -16.706 1.00 93.50 90 ILE A N 1
ATOM 683 C CA . ILE A 1 90 ? -2.430 0.153 -18.155 1.00 93.50 90 ILE A CA 1
ATOM 684 C C . ILE A 1 90 ? -2.781 1.438 -18.909 1.00 93.50 90 ILE A C 1
ATOM 686 O O . ILE A 1 90 ? -1.997 1.894 -19.737 1.00 93.50 90 ILE A O 1
ATOM 690 N N . MET A 1 91 ? -3.912 2.067 -18.585 1.00 96.25 91 MET A N 1
ATOM 691 C CA . MET A 1 91 ? -4.315 3.325 -19.215 1.00 96.25 91 MET A CA 1
ATOM 692 C C . MET A 1 91 ? -3.259 4.416 -19.023 1.00 96.25 91 MET A C 1
ATOM 694 O O . MET A 1 91 ? -2.846 5.035 -20.001 1.00 96.25 91 MET A O 1
ATOM 698 N N . LEU A 1 92 ? -2.770 4.621 -17.798 1.00 94.94 92 LEU A N 1
ATOM 699 C CA . LEU A 1 92 ? -1.752 5.629 -17.490 1.00 94.94 92 LEU A CA 1
ATOM 700 C C . LEU A 1 92 ? -0.454 5.387 -18.271 1.00 94.94 92 LEU A C 1
ATOM 702 O O . LEU A 1 92 ? 0.060 6.308 -18.901 1.00 94.94 92 LEU A O 1
ATOM 706 N N . VAL A 1 93 ? 0.063 4.154 -18.281 1.00 92.38 93 VAL A N 1
ATOM 707 C CA . VAL A 1 93 ? 1.339 3.857 -18.951 1.00 92.38 93 VAL A CA 1
ATOM 708 C C . VAL A 1 93 ? 1.225 3.870 -20.477 1.00 92.38 93 VAL A C 1
ATOM 710 O O . VAL A 1 93 ? 2.195 4.213 -21.153 1.00 92.38 93 VAL A O 1
ATOM 713 N N . LEU A 1 94 ? 0.063 3.532 -21.044 1.00 92.50 94 LEU A N 1
ATOM 714 C CA . LEU A 1 94 ? -0.153 3.589 -22.492 1.00 92.50 94 LEU A CA 1
ATOM 715 C C . LEU A 1 94 ? -0.357 5.024 -22.985 1.00 92.50 94 LEU A C 1
ATOM 717 O O . LEU A 1 94 ? 0.194 5.382 -24.024 1.00 92.50 94 LEU A O 1
ATOM 721 N N . THR A 1 95 ? -1.089 5.847 -22.232 1.00 95.31 95 THR A N 1
ATOM 722 C CA . THR A 1 95 ? -1.454 7.214 -22.644 1.00 95.31 95 THR A CA 1
ATOM 723 C C . THR A 1 95 ? -0.393 8.259 -22.313 1.00 95.31 95 THR A C 1
ATOM 725 O O . THR A 1 95 ? -0.244 9.225 -23.058 1.00 95.31 95 THR A O 1
ATOM 728 N N . ILE A 1 96 ? 0.364 8.077 -21.227 1.00 94.50 96 ILE A N 1
ATOM 729 C CA . ILE A 1 96 ? 1.350 9.049 -20.748 1.00 94.50 96 ILE A CA 1
ATOM 730 C C . ILE A 1 96 ? 2.732 8.374 -20.728 1.00 94.50 96 ILE A C 1
ATOM 732 O O . ILE A 1 96 ? 3.074 7.697 -19.758 1.00 94.50 96 ILE A O 1
ATOM 736 N N . PRO A 1 97 ? 3.562 8.535 -21.782 1.00 89.69 97 PRO A N 1
ATOM 737 C CA . PRO A 1 97 ? 4.786 7.746 -21.963 1.00 89.69 97 PRO A CA 1
ATOM 738 C C . PRO A 1 97 ? 5.762 7.787 -20.782 1.00 89.69 97 PRO A C 1
ATOM 740 O O . PRO A 1 97 ? 6.309 6.753 -20.403 1.00 89.69 97 PRO A O 1
ATOM 743 N N . TRP A 1 98 ? 5.938 8.950 -20.148 1.00 87.88 98 TRP A N 1
ATOM 744 C CA . TRP A 1 98 ? 6.847 9.101 -19.007 1.00 87.88 98 TRP A CA 1
ATOM 745 C C . TRP A 1 98 ? 6.366 8.367 -17.746 1.00 87.88 98 TRP A C 1
ATOM 747 O O . TRP A 1 98 ? 7.169 8.095 -16.856 1.00 87.88 98 TRP A O 1
ATOM 757 N N . MET A 1 99 ? 5.088 7.975 -17.666 1.00 91.00 99 MET A N 1
ATOM 758 C CA . MET A 1 99 ? 4.578 7.175 -16.549 1.00 91.00 99 MET A CA 1
ATOM 759 C C . MET A 1 99 ? 5.055 5.723 -16.577 1.00 91.00 99 MET A C 1
ATOM 761 O O . MET A 1 99 ? 4.867 5.037 -15.576 1.00 91.00 99 MET A O 1
ATOM 765 N N . ARG A 1 100 ? 5.683 5.261 -17.672 1.00 88.44 100 ARG A N 1
ATOM 766 C CA . ARG A 1 100 ? 6.362 3.952 -17.767 1.00 88.44 100 ARG A CA 1
ATOM 767 C C . ARG A 1 100 ? 7.691 3.922 -17.019 1.00 88.44 100 ARG A C 1
ATOM 769 O O . ARG A 1 100 ? 8.156 2.847 -16.655 1.00 88.44 100 ARG A O 1
ATOM 776 N N . THR A 1 101 ? 8.304 5.084 -16.810 1.00 87.69 101 THR A N 1
ATOM 777 C CA . THR A 1 101 ? 9.614 5.195 -16.174 1.00 87.69 101 THR A CA 1
ATOM 778 C C . THR A 1 101 ? 9.529 4.726 -14.727 1.00 87.69 101 THR A C 1
ATOM 780 O O . THR A 1 101 ? 8.666 5.181 -13.982 1.00 87.69 101 THR A O 1
ATOM 783 N N . SER A 1 102 ? 10.424 3.832 -14.317 1.00 86.00 102 SER A N 1
ATOM 784 C CA . SER A 1 102 ? 10.649 3.459 -12.917 1.00 86.00 102 SER A CA 1
ATOM 785 C C . SER A 1 102 ? 12.041 3.915 -12.461 1.00 86.00 102 SER A C 1
ATOM 787 O O . SER A 1 102 ? 12.879 4.256 -13.304 1.00 86.00 102 SER A O 1
ATOM 789 N N . PRO A 1 103 ? 12.346 3.901 -11.149 1.00 80.38 103 PRO A N 1
ATOM 790 C CA . PRO A 1 103 ? 13.721 4.069 -10.684 1.00 80.38 103 PRO A CA 1
ATOM 791 C C . PRO A 1 103 ? 14.692 3.087 -11.358 1.00 80.38 103 PRO A C 1
ATOM 793 O O . PRO A 1 103 ? 15.806 3.475 -11.702 1.00 80.38 103 PRO A O 1
ATOM 796 N N . ALA A 1 104 ? 14.260 1.848 -11.625 1.00 81.31 104 ALA A N 1
ATOM 797 C CA . ALA A 1 104 ? 15.054 0.875 -12.366 1.00 81.31 104 ALA A CA 1
ATOM 798 C C . ALA A 1 104 ? 15.319 1.317 -13.806 1.00 81.31 104 ALA A C 1
ATOM 800 O O . ALA A 1 104 ? 16.464 1.278 -14.251 1.00 81.31 104 ALA A O 1
ATOM 801 N N . THR A 1 105 ? 14.286 1.781 -14.517 1.00 84.25 105 THR A N 1
ATOM 802 C CA . THR A 1 105 ? 14.445 2.332 -15.868 1.00 84.25 105 THR A CA 1
ATOM 803 C C . THR A 1 105 ? 15.449 3.478 -15.862 1.00 84.25 105 THR A C 1
ATOM 805 O O . THR A 1 105 ? 16.358 3.477 -16.677 1.00 84.25 105 THR A O 1
ATOM 808 N N . LEU A 1 106 ? 15.354 4.408 -14.905 1.00 84.94 106 LEU A N 1
ATOM 809 C CA . LEU A 1 106 ? 16.296 5.526 -14.796 1.00 84.94 106 LEU A CA 1
ATOM 810 C C . LEU A 1 106 ? 17.736 5.052 -14.590 1.00 84.94 106 LEU A C 1
ATOM 812 O O . LEU A 1 106 ? 18.637 5.577 -15.241 1.00 84.94 106 LEU A O 1
ATOM 816 N N . VAL A 1 107 ? 17.961 4.055 -13.729 1.00 83.94 107 VAL A N 1
ATOM 817 C CA . VAL A 1 107 ? 19.294 3.470 -13.518 1.00 83.94 107 VAL A CA 1
AT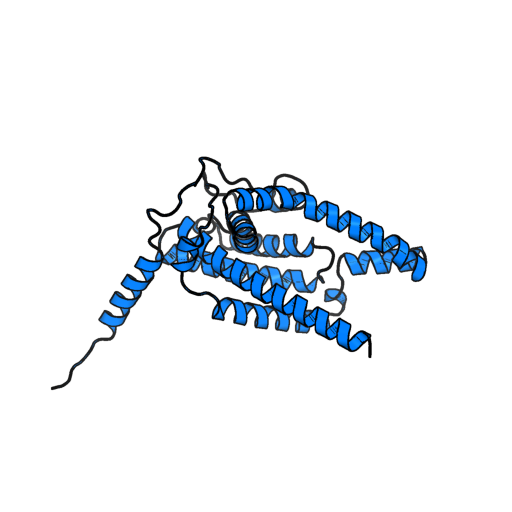OM 818 C C . VAL A 1 107 ? 19.827 2.861 -14.813 1.00 83.94 107 VAL A C 1
ATOM 820 O O . VAL A 1 107 ? 20.933 3.208 -15.222 1.00 83.94 107 VAL A O 1
ATOM 823 N N . PHE A 1 108 ? 19.057 2.002 -15.487 1.00 84.94 108 PHE A N 1
ATOM 824 C CA . PHE A 1 108 ? 19.512 1.340 -16.714 1.00 84.94 108 PHE A CA 1
ATOM 825 C C . PHE A 1 108 ? 19.708 2.319 -17.876 1.00 84.94 108 PHE A C 1
ATOM 827 O O . PHE A 1 108 ? 20.721 2.248 -18.561 1.00 84.94 108 PHE A O 1
ATOM 834 N N . THR A 1 109 ? 18.808 3.286 -18.060 1.00 85.81 109 THR A N 1
ATOM 835 C CA . THR A 1 109 ? 18.950 4.321 -19.092 1.00 85.81 109 THR A CA 1
ATOM 836 C C . THR A 1 109 ? 20.169 5.204 -18.824 1.00 85.81 109 THR A C 1
ATOM 838 O O . THR A 1 109 ? 20.967 5.439 -19.725 1.00 85.81 109 THR A O 1
ATOM 841 N N . THR A 1 110 ? 20.374 5.650 -17.581 1.00 86.12 110 THR A N 1
ATOM 842 C CA . THR A 1 110 ? 21.516 6.513 -17.230 1.00 86.12 110 THR A CA 1
ATOM 843 C C . THR A 1 110 ? 22.841 5.771 -17.381 1.00 86.12 110 THR A C 1
ATOM 845 O O . THR A 1 110 ? 23.777 6.287 -17.980 1.00 86.12 110 THR A O 1
ATOM 848 N N . THR A 1 111 ? 22.930 4.541 -16.874 1.00 85.19 111 THR A N 1
ATOM 849 C CA . THR A 1 111 ? 24.150 3.727 -16.993 1.00 85.19 111 THR A CA 1
ATOM 850 C C . THR A 1 111 ? 24.424 3.314 -18.441 1.00 85.19 111 THR A C 1
ATOM 852 O O . THR A 1 111 ? 25.579 3.332 -18.854 1.00 85.19 111 THR A O 1
ATOM 855 N N . GLY A 1 112 ? 23.389 3.033 -19.239 1.00 87.62 112 GLY A N 1
ATOM 856 C CA . GLY A 1 112 ? 23.510 2.811 -20.683 1.00 87.62 112 GLY A CA 1
ATOM 857 C C . GLY A 1 112 ? 24.074 4.030 -21.414 1.00 87.62 112 GLY A C 1
ATOM 858 O O . GLY A 1 112 ? 25.022 3.895 -22.182 1.00 87.62 112 GLY A O 1
ATOM 859 N N . HIS A 1 113 ? 23.590 5.238 -21.106 1.00 89.12 113 HIS A N 1
ATOM 860 C CA . HIS A 1 113 ? 24.142 6.472 -21.678 1.00 89.12 113 HIS A CA 1
ATOM 861 C C . HIS A 1 113 ? 25.602 6.731 -21.285 1.00 89.12 113 HIS A C 1
ATOM 863 O O . HIS A 1 113 ? 26.351 7.293 -22.079 1.00 89.12 113 HIS A O 1
ATOM 869 N N . LEU A 1 114 ? 26.008 6.342 -20.073 1.00 87.31 114 LEU A N 1
ATOM 870 C CA . LEU A 1 114 ? 27.359 6.593 -19.564 1.00 87.31 114 LEU A CA 1
ATOM 871 C C . LEU A 1 114 ? 28.391 5.562 -20.037 1.00 87.31 114 LEU A C 1
ATOM 873 O O . LEU A 1 114 ? 29.552 5.916 -20.224 1.00 87.31 114 LEU A O 1
ATOM 877 N N . PHE A 1 115 ? 27.992 4.299 -20.202 1.00 85.19 115 PHE A N 1
ATOM 878 C CA . PHE A 1 115 ? 28.926 3.184 -20.397 1.00 85.19 115 PHE A CA 1
ATOM 879 C C . PHE A 1 115 ? 28.637 2.336 -21.654 1.00 85.19 115 PHE A C 1
ATOM 881 O O . PHE A 1 115 ? 29.411 1.436 -21.974 1.00 85.19 115 PHE A O 1
ATOM 888 N N . GLY A 1 116 ? 27.552 2.621 -22.384 1.00 85.75 116 GLY A N 1
ATOM 889 C CA . GLY A 1 116 ? 27.017 1.789 -23.469 1.00 85.75 116 GLY A CA 1
ATOM 890 C C . GLY A 1 116 ? 26.093 0.680 -22.951 1.00 85.75 116 GLY A C 1
ATOM 891 O O . GLY A 1 116 ? 26.198 0.273 -21.799 1.00 85.75 116 GLY A O 1
ATOM 892 N N . ASP A 1 117 ? 25.185 0.164 -23.785 1.00 82.19 117 ASP A N 1
ATOM 893 C CA . ASP A 1 117 ? 24.065 -0.698 -23.348 1.00 82.19 117 ASP A CA 1
ATOM 894 C C . ASP A 1 117 ? 24.489 -1.959 -22.571 1.00 82.19 117 ASP A C 1
ATOM 896 O O . ASP A 1 117 ? 23.896 -2.303 -21.541 1.00 82.19 117 ASP A O 1
ATOM 900 N N . LEU A 1 118 ? 25.551 -2.633 -23.027 1.00 80.31 118 LEU A N 1
ATOM 901 C CA . LEU A 1 118 ? 26.075 -3.837 -22.376 1.00 80.31 118 LEU A CA 1
ATOM 902 C C . LEU A 1 118 ? 26.632 -3.518 -20.980 1.00 80.31 118 LEU A C 1
ATOM 904 O O . LEU A 1 118 ? 26.241 -4.138 -19.991 1.00 80.31 118 LEU A O 1
ATOM 908 N N . TRP A 1 119 ? 27.509 -2.519 -20.883 1.00 73.19 119 TRP A N 1
ATOM 909 C CA . TRP A 1 119 ? 28.135 -2.128 -19.617 1.00 73.19 119 TRP A CA 1
ATOM 910 C C . TRP A 1 119 ? 27.173 -1.391 -18.688 1.00 73.19 119 TRP A C 1
ATOM 912 O O . TRP A 1 119 ? 27.284 -1.519 -17.472 1.00 73.19 119 TRP A O 1
ATOM 922 N N . GLY A 1 120 ? 26.182 -0.696 -19.244 1.00 77.12 120 GLY A N 1
ATOM 923 C CA . GLY A 1 120 ? 25.072 -0.107 -18.512 1.00 77.12 120 GLY A CA 1
ATOM 924 C C . GLY A 1 120 ? 24.215 -1.170 -17.835 1.00 77.12 120 GLY A C 1
ATOM 925 O O . GLY A 1 120 ? 23.884 -1.049 -16.660 1.00 77.12 120 GLY A O 1
ATOM 926 N N . THR A 1 121 ? 23.953 -2.285 -18.517 1.00 78.06 121 THR A N 1
ATOM 927 C CA . THR A 1 121 ? 23.270 -3.435 -17.908 1.00 78.06 121 THR A CA 1
ATOM 928 C C . THR A 1 121 ? 24.118 -4.065 -16.799 1.00 78.06 121 THR A C 1
ATOM 930 O O . THR A 1 121 ? 23.622 -4.283 -15.691 1.00 78.06 121 THR A O 1
ATOM 933 N N . VAL A 1 122 ? 25.412 -4.293 -17.057 1.00 80.44 122 VAL A N 1
ATOM 934 C CA . VAL A 1 122 ? 26.351 -4.874 -16.078 1.00 80.44 122 VAL A CA 1
ATOM 935 C C . VAL A 1 122 ? 26.504 -3.991 -14.833 1.00 80.44 122 VAL A C 1
ATOM 937 O O . VAL A 1 122 ? 26.514 -4.514 -13.722 1.00 80.44 122 VAL A O 1
ATOM 940 N N . ALA A 1 123 ? 26.572 -2.665 -14.985 1.00 77.62 123 ALA A N 1
ATOM 941 C CA . ALA A 1 123 ? 26.671 -1.713 -13.875 1.00 77.62 123 ALA A CA 1
ATOM 942 C C . ALA A 1 123 ? 25.321 -1.453 -13.182 1.00 77.62 123 ALA A C 1
ATOM 944 O O . ALA A 1 123 ? 25.268 -1.241 -11.969 1.00 77.62 123 ALA A O 1
ATOM 945 N N . GLY A 1 124 ? 24.219 -1.494 -13.933 1.00 77.81 124 GLY A N 1
ATOM 946 C CA . GLY A 1 124 ? 22.869 -1.258 -13.434 1.00 77.81 124 GLY A CA 1
ATOM 947 C C . GLY A 1 124 ? 22.387 -2.355 -12.486 1.00 77.81 124 GLY A C 1
ATOM 948 O O . GLY A 1 124 ? 21.826 -2.045 -11.438 1.00 77.81 124 GLY A O 1
ATOM 949 N N . VAL A 1 125 ? 22.658 -3.632 -12.782 1.00 79.62 125 VAL A N 1
ATOM 950 C CA . VAL A 1 125 ? 22.205 -4.765 -11.950 1.00 79.62 125 VAL A CA 1
ATOM 951 C C . VAL A 1 125 ? 22.688 -4.666 -10.486 1.00 79.62 125 VAL A C 1
ATOM 953 O O . VAL A 1 125 ? 21.838 -4.725 -9.592 1.00 79.62 125 VAL A O 1
ATOM 956 N N . PRO A 1 126 ? 23.985 -4.442 -10.183 1.00 81.19 126 PRO A N 1
ATOM 957 C CA . PRO A 1 126 ? 24.458 -4.213 -8.816 1.00 81.19 126 PRO A CA 1
ATOM 958 C C . PRO A 1 126 ? 23.793 -3.019 -8.123 1.00 81.19 126 PRO A C 1
ATOM 960 O O . PRO A 1 126 ? 23.485 -3.104 -6.935 1.00 81.19 126 PRO A O 1
ATOM 963 N N . ILE A 1 127 ? 23.528 -1.926 -8.852 1.00 77.94 127 ILE A N 1
ATOM 964 C CA . ILE A 1 127 ? 22.848 -0.739 -8.312 1.00 77.94 127 ILE A CA 1
ATOM 965 C C . ILE A 1 127 ? 21.408 -1.089 -7.918 1.00 77.94 127 ILE A C 1
ATOM 967 O O . ILE A 1 127 ? 20.979 -0.748 -6.817 1.00 77.94 127 ILE A O 1
ATOM 971 N N . ILE A 1 128 ? 20.678 -1.829 -8.758 1.00 78.06 128 ILE A N 1
ATOM 972 C CA . ILE A 1 128 ? 19.321 -2.300 -8.444 1.00 78.06 128 ILE A CA 1
ATOM 973 C C . ILE A 1 128 ? 19.323 -3.235 -7.234 1.00 78.06 128 ILE A C 1
ATOM 975 O O . ILE A 1 128 ? 18.491 -3.067 -6.341 1.00 78.06 128 ILE A O 1
ATOM 979 N N . ILE A 1 129 ? 20.266 -4.180 -7.162 1.00 77.50 129 ILE A N 1
ATOM 980 C CA . ILE A 1 129 ? 20.404 -5.092 -6.015 1.00 77.50 129 ILE A CA 1
ATOM 981 C C . ILE A 1 129 ? 20.688 -4.298 -4.735 1.00 77.50 129 ILE A C 1
ATOM 983 O O . ILE A 1 129 ? 20.035 -4.520 -3.715 1.00 77.50 129 ILE A O 1
ATOM 987 N N . LEU A 1 130 ? 21.621 -3.345 -4.779 1.00 77.19 130 LEU A N 1
ATOM 988 C CA . LEU A 1 130 ? 21.961 -2.503 -3.634 1.00 77.19 130 LEU A CA 1
ATOM 989 C C . LEU A 1 130 ? 20.755 -1.682 -3.169 1.00 77.19 130 LEU A C 1
ATOM 991 O O . LEU A 1 130 ? 20.429 -1.691 -1.980 1.00 77.19 130 LEU A O 1
ATOM 995 N N . LEU A 1 131 ? 20.065 -1.015 -4.097 1.00 70.75 131 LEU A N 1
ATOM 996 C CA . LEU A 1 131 ? 18.844 -0.275 -3.797 1.00 70.75 131 LEU A CA 1
ATOM 997 C C . LEU A 1 131 ? 17.797 -1.206 -3.166 1.00 70.75 131 LEU A C 1
ATOM 999 O O . LEU A 1 131 ? 17.208 -0.855 -2.143 1.00 70.75 131 LEU A O 1
ATOM 1003 N N . PHE A 1 132 ? 17.604 -2.413 -3.709 1.00 69.31 132 PHE A N 1
ATOM 1004 C CA . PHE A 1 132 ? 16.627 -3.377 -3.202 1.00 69.31 132 PHE A CA 1
ATOM 1005 C C . PHE A 1 132 ? 16.960 -3.823 -1.776 1.00 69.31 132 PHE A C 1
ATOM 1007 O O . PHE A 1 132 ? 16.074 -3.881 -0.921 1.00 69.31 132 PHE A O 1
ATOM 1014 N N . VAL A 1 133 ? 18.237 -4.077 -1.478 1.00 69.06 133 VAL A N 1
ATOM 1015 C CA . VAL A 1 133 ? 18.704 -4.425 -0.128 1.00 69.06 133 VAL A CA 1
ATOM 1016 C C . VAL A 1 133 ? 18.503 -3.261 0.846 1.00 69.06 133 VAL A C 1
ATOM 1018 O O . VAL A 1 133 ? 18.051 -3.486 1.972 1.00 69.06 133 VAL A O 1
ATOM 1021 N N . MET A 1 134 ? 18.795 -2.023 0.435 1.00 65.94 134 MET A N 1
ATOM 1022 C CA . MET A 1 134 ? 18.584 -0.835 1.271 1.00 65.94 134 MET A CA 1
ATOM 1023 C C . MET A 1 134 ? 17.102 -0.623 1.604 1.00 65.94 134 MET A C 1
ATOM 1025 O O . MET A 1 134 ? 16.769 -0.344 2.757 1.00 65.94 134 MET A O 1
ATOM 1029 N N . VAL A 1 135 ? 16.212 -0.815 0.626 1.00 62.16 135 VAL A N 1
ATOM 1030 C CA . VAL A 1 135 ? 14.757 -0.710 0.817 1.00 62.16 135 VAL A CA 1
ATOM 1031 C C . VAL A 1 135 ? 14.225 -1.872 1.670 1.00 62.16 135 VAL A C 1
ATOM 1033 O O . VAL A 1 135 ? 13.445 -1.651 2.594 1.00 62.16 135 VAL A O 1
ATOM 1036 N N . SER A 1 136 ? 14.713 -3.099 1.456 1.00 59.16 136 SER A N 1
ATOM 1037 C CA . SER A 1 136 ? 14.262 -4.303 2.177 1.00 59.16 136 SER A CA 1
ATOM 1038 C C . SER A 1 136 ? 14.678 -4.327 3.653 1.00 59.16 136 SER A C 1
ATOM 1040 O O . SER A 1 136 ? 13.905 -4.754 4.516 1.00 59.16 136 SER A O 1
ATOM 1042 N N . LYS A 1 137 ? 15.879 -3.829 3.986 1.00 58.16 137 LYS A N 1
ATOM 1043 C CA . LYS A 1 137 ? 16.356 -3.745 5.381 1.00 58.16 137 LYS A CA 1
ATOM 1044 C C . LYS A 1 137 ? 15.527 -2.784 6.242 1.00 58.16 137 LYS A C 1
ATOM 1046 O O . LYS A 1 137 ? 15.509 -2.944 7.460 1.00 58.16 137 LYS A O 1
ATOM 1051 N N . ALA A 1 138 ? 14.809 -1.835 5.638 1.00 52.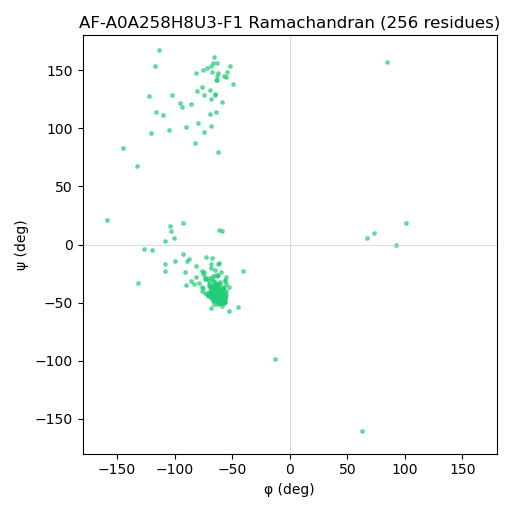34 138 ALA A N 1
ATOM 1052 C CA . ALA A 1 138 ? 13.956 -0.892 6.360 1.00 52.34 138 ALA A CA 1
ATOM 1053 C C . ALA A 1 138 ? 12.633 -1.511 6.867 1.00 52.34 138 ALA A C 1
ATOM 1055 O O . ALA A 1 138 ? 12.094 -1.028 7.859 1.00 52.34 138 ALA A O 1
ATOM 1056 N N . GLY A 1 139 ? 12.126 -2.582 6.235 1.00 51.50 139 GLY A N 1
ATOM 1057 C CA . GLY A 1 139 ? 10.850 -3.230 6.598 1.00 51.50 139 GLY A CA 1
ATOM 1058 C C . GLY A 1 139 ? 10.963 -4.604 7.281 1.00 51.50 139 GLY A C 1
ATOM 1059 O O . GLY A 1 139 ? 10.005 -5.070 7.902 1.00 51.50 139 GLY A O 1
ATOM 1060 N N . GLY A 1 140 ? 12.122 -5.269 7.190 1.00 55.47 140 GLY A N 1
ATOM 1061 C CA . GLY A 1 140 ? 12.275 -6.683 7.567 1.00 55.47 140 GLY A CA 1
ATOM 1062 C C . GLY A 1 140 ? 12.116 -7.010 9.059 1.00 55.47 140 GLY A C 1
ATOM 1063 O O . GLY A 1 140 ? 11.625 -8.086 9.401 1.00 55.47 140 GLY A O 1
ATOM 1064 N N . THR A 1 141 ? 12.478 -6.100 9.967 1.00 62.22 141 THR A N 1
ATOM 1065 C CA . THR A 1 141 ? 12.438 -6.363 11.420 1.00 62.22 141 THR A CA 1
ATOM 1066 C C . THR A 1 141 ? 11.014 -6.464 11.958 1.00 62.22 141 THR A C 1
ATOM 1068 O O . THR A 1 141 ? 10.736 -7.298 12.821 1.00 62.22 141 THR A O 1
ATOM 1071 N N . THR A 1 142 ? 10.087 -5.672 11.419 1.00 67.06 142 THR A N 1
ATOM 1072 C CA . THR A 1 142 ? 8.700 -5.673 11.886 1.00 67.06 142 THR A CA 1
ATOM 1073 C C . THR A 1 142 ? 7.949 -6.919 11.430 1.00 67.06 142 THR A C 1
ATOM 1075 O O . THR A 1 142 ? 7.238 -7.533 12.219 1.00 67.06 142 THR A O 1
ATOM 1078 N N . ILE A 1 143 ? 8.136 -7.359 10.185 1.00 67.75 143 ILE A N 1
ATOM 1079 C CA . ILE A 1 143 ? 7.418 -8.527 9.653 1.00 67.75 143 ILE A CA 1
ATOM 1080 C C . ILE A 1 143 ? 7.853 -9.825 10.357 1.00 67.75 143 ILE A C 1
ATOM 1082 O O . ILE A 1 143 ? 7.016 -10.679 10.662 1.00 67.75 143 ILE A O 1
ATOM 1086 N N . LEU A 1 144 ? 9.145 -9.956 10.683 1.00 73.75 144 LEU A N 1
ATOM 1087 C CA . LEU A 1 144 ? 9.654 -11.069 11.492 1.00 73.75 144 LEU A CA 1
ATOM 1088 C C . LEU A 1 144 ? 9.010 -11.108 12.886 1.00 73.75 144 LEU A C 1
ATOM 1090 O O . LEU A 1 144 ? 8.730 -12.190 13.400 1.00 73.75 144 LEU A O 1
ATOM 1094 N N . HIS A 1 145 ? 8.711 -9.943 13.464 1.00 77.50 145 HIS A N 1
ATOM 1095 C CA . HIS A 1 145 ? 8.036 -9.848 14.756 1.00 77.50 145 HIS A CA 1
ATOM 1096 C C . HIS A 1 145 ? 6.599 -10.382 14.697 1.00 77.50 145 HIS A C 1
ATOM 1098 O O . HIS A 1 145 ? 6.220 -11.204 15.524 1.00 77.50 145 HIS A O 1
ATOM 1104 N N . TYR A 1 146 ? 5.819 -10.007 13.679 1.00 82.44 146 TYR A N 1
ATOM 1105 C CA . TYR A 1 146 ? 4.471 -10.556 13.474 1.00 82.44 146 TYR A CA 1
ATOM 1106 C C . TYR A 1 146 ? 4.482 -12.079 13.300 1.00 82.44 146 TYR A C 1
ATOM 1108 O O . TYR A 1 146 ? 3.652 -12.781 13.882 1.00 82.44 146 TYR A O 1
ATOM 1116 N N . LYS A 1 147 ? 5.456 -12.601 12.544 1.00 82.12 147 LYS A N 1
ATOM 1117 C CA . LYS A 1 147 ? 5.637 -14.046 12.359 1.00 82.12 147 LYS A CA 1
ATOM 1118 C C . LYS A 1 147 ? 5.923 -14.764 13.683 1.00 82.12 147 LYS A C 1
ATOM 1120 O O . LYS A 1 147 ? 5.388 -15.848 13.895 1.00 82.12 147 LYS A O 1
ATOM 1125 N N . ALA A 1 148 ? 6.714 -14.162 14.575 1.00 83.69 148 ALA A N 1
ATOM 1126 C CA . ALA A 1 148 ? 6.997 -14.721 15.901 1.00 83.69 148 ALA A CA 1
ATOM 1127 C C . ALA A 1 148 ? 5.735 -14.862 16.776 1.00 83.69 148 ALA A C 1
ATOM 1129 O O . ALA A 1 148 ? 5.670 -15.755 17.612 1.00 83.69 148 ALA A O 1
ATOM 1130 N N . HIS A 1 149 ? 4.708 -14.044 16.530 1.00 81.69 149 HIS A N 1
ATOM 1131 C CA . HIS A 1 149 ? 3.392 -14.132 17.174 1.00 81.69 149 HIS A CA 1
ATOM 1132 C C . HIS A 1 149 ? 2.377 -14.986 16.384 1.00 81.69 149 HIS A C 1
ATOM 1134 O O . HIS A 1 149 ? 1.169 -14.869 16.581 1.00 81.69 149 HIS A O 1
ATOM 1140 N N . GLY A 1 150 ? 2.837 -15.834 15.455 1.00 82.94 150 GLY A N 1
ATOM 1141 C CA . GLY A 1 150 ? 1.977 -16.748 14.693 1.00 82.94 150 GLY A CA 1
ATOM 1142 C C . GLY A 1 150 ? 1.105 -16.072 13.627 1.00 82.94 150 GLY A C 1
ATOM 1143 O O . GLY A 1 150 ? 0.225 -16.715 13.046 1.00 82.94 150 GLY A O 1
ATOM 1144 N N . VAL A 1 151 ? 1.335 -14.788 13.334 1.00 85.94 151 VAL A N 1
ATOM 1145 C CA . VAL A 1 151 ? 0.605 -14.062 12.290 1.00 85.94 151 VAL A CA 1
ATOM 1146 C C . VAL A 1 151 ? 1.200 -14.404 10.923 1.00 85.94 151 VAL A C 1
ATOM 1148 O O . VAL A 1 151 ? 2.415 -14.377 10.719 1.00 85.94 151 VAL A O 1
ATOM 1151 N N . LYS A 1 152 ? 0.339 -14.726 9.949 1.00 88.50 152 LYS A N 1
ATOM 1152 C CA . LYS A 1 152 ? 0.771 -14.999 8.570 1.00 88.50 152 LYS A CA 1
ATOM 1153 C C . LYS A 1 152 ? 1.412 -13.753 7.962 1.00 88.50 152 LYS A C 1
ATOM 1155 O O . LYS A 1 152 ? 0.919 -12.650 8.170 1.00 88.50 152 LYS A O 1
ATOM 1160 N N . PHE A 1 153 ? 2.433 -13.948 7.125 1.00 85.38 153 PHE A N 1
ATOM 1161 C CA . PHE A 1 153 ? 3.200 -12.866 6.489 1.00 85.38 153 PHE A CA 1
ATOM 1162 C C . PHE A 1 153 ? 2.314 -11.748 5.910 1.00 85.38 153 PHE A C 1
ATOM 1164 O O . PHE A 1 153 ? 2.460 -10.595 6.297 1.00 85.38 153 PHE A O 1
ATOM 1171 N N . TRP A 1 154 ? 1.344 -12.096 5.054 1.00 85.38 154 TRP A N 1
ATOM 1172 C CA . TRP A 1 154 ? 0.459 -11.120 4.399 1.00 85.38 154 TRP A CA 1
ATOM 1173 C C . TRP A 1 154 ? -0.441 -10.353 5.368 1.00 85.38 154 TRP A C 1
ATOM 1175 O O . TRP A 1 154 ? -0.708 -9.178 5.146 1.00 85.38 154 TRP A O 1
ATOM 1185 N N . ASP A 1 155 ? -0.907 -11.011 6.430 1.00 90.38 155 ASP A N 1
ATOM 1186 C CA . ASP A 1 155 ? -1.769 -10.377 7.430 1.00 90.38 155 ASP A CA 1
ATOM 1187 C C . ASP A 1 155 ? -0.949 -9.458 8.349 1.00 90.38 155 ASP A C 1
ATOM 1189 O O . ASP A 1 155 ? -1.408 -8.374 8.694 1.00 90.38 155 ASP A O 1
ATOM 1193 N N . GLY A 1 156 ? 0.282 -9.853 8.696 1.00 89.06 156 GLY A N 1
ATOM 1194 C CA . GLY A 1 156 ? 1.202 -9.043 9.498 1.00 89.06 156 GLY A CA 1
ATOM 1195 C C . GLY A 1 156 ? 1.743 -7.827 8.745 1.00 89.06 156 GLY A C 1
ATOM 1196 O O . GLY A 1 156 ? 1.759 -6.730 9.296 1.00 89.06 156 GLY A O 1
ATOM 1197 N N . ALA A 1 157 ? 2.126 -7.998 7.475 1.00 88.19 157 ALA A N 1
ATOM 1198 C CA . ALA A 1 157 ? 2.560 -6.896 6.615 1.00 88.19 157 ALA A CA 1
ATOM 1199 C C . ALA A 1 157 ? 1.434 -5.871 6.414 1.00 88.19 157 ALA A C 1
ATOM 1201 O O . ALA A 1 157 ? 1.638 -4.683 6.649 1.00 88.19 157 ALA A O 1
ATOM 1202 N N . ALA A 1 158 ? 0.222 -6.339 6.084 1.00 92.38 158 ALA A N 1
ATOM 1203 C CA . ALA A 1 158 ? -0.935 -5.461 5.966 1.00 92.38 158 ALA A CA 1
ATOM 1204 C C . ALA A 1 158 ? -1.227 -4.744 7.291 1.00 92.38 158 ALA A C 1
ATOM 1206 O O . ALA A 1 158 ? -1.324 -3.524 7.291 1.00 92.38 158 ALA A O 1
ATOM 1207 N N . MET A 1 159 ? -1.297 -5.464 8.420 1.00 92.75 159 MET A N 1
ATOM 1208 C CA . MET A 1 159 ? -1.571 -4.863 9.733 1.00 92.75 159 MET A CA 1
ATOM 1209 C C . MET A 1 159 ? -0.567 -3.767 10.076 1.00 92.75 159 MET A C 1
ATOM 1211 O O . MET A 1 159 ? -0.956 -2.685 10.508 1.00 92.75 159 MET A O 1
ATOM 1215 N N . TYR A 1 160 ? 0.720 -4.024 9.851 1.00 90.75 160 TYR A N 1
ATOM 1216 C CA . TYR A 1 160 ? 1.760 -3.037 10.087 1.00 90.75 160 TYR A CA 1
ATOM 1217 C C . TYR A 1 160 ? 1.516 -1.739 9.306 1.00 90.75 160 TYR A C 1
ATOM 1219 O O . TYR A 1 160 ? 1.552 -0.649 9.880 1.00 90.75 160 TYR A O 1
ATOM 1227 N N . GLU A 1 161 ? 1.223 -1.851 8.012 1.00 92.56 161 GLU A N 1
ATOM 1228 C CA . GLU A 1 161 ? 0.939 -0.695 7.164 1.00 92.56 161 GLU A CA 1
ATOM 1229 C C . GLU A 1 161 ? -0.376 -0.002 7.540 1.00 92.56 161 GLU A C 1
ATOM 1231 O O . GLU A 1 161 ? -0.448 1.227 7.535 1.00 92.56 161 GLU A O 1
ATOM 1236 N N . GLU A 1 162 ? -1.404 -0.749 7.945 1.00 95.31 162 GLU A N 1
ATOM 1237 C CA . GLU A 1 162 ? -2.645 -0.160 8.452 1.00 95.31 162 GLU A CA 1
ATOM 1238 C C . GLU A 1 162 ? -2.414 0.653 9.729 1.00 95.31 162 GLU A C 1
ATOM 1240 O O . GLU A 1 162 ? -2.917 1.773 9.859 1.00 95.31 162 GLU A O 1
ATOM 1245 N N . GLN A 1 163 ? -1.623 0.120 10.663 1.00 92.81 163 GLN A N 1
ATOM 1246 C CA . GLN A 1 163 ? -1.253 0.842 11.877 1.00 92.81 163 GLN A CA 1
ATOM 1247 C C . GLN A 1 163 ? -0.416 2.084 11.575 1.00 92.81 163 GLN A C 1
ATOM 1249 O O . GLN A 1 163 ? -0.572 3.112 12.235 1.00 92.81 163 GLN A O 1
ATOM 1254 N N . TRP A 1 164 ? 0.420 2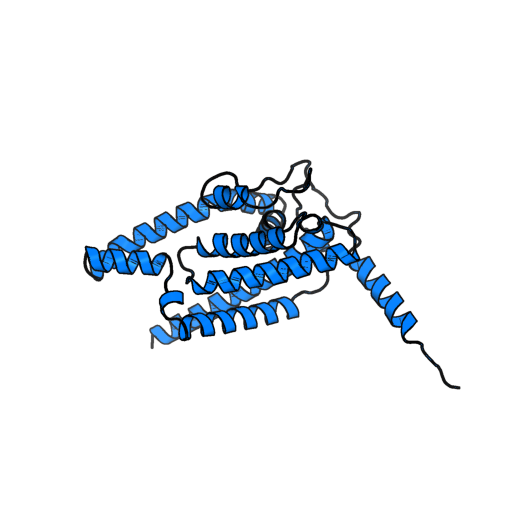.022 10.541 1.00 92.06 164 TRP A N 1
ATOM 1255 C CA . TRP A 1 164 ? 1.218 3.154 10.098 1.00 92.06 164 TRP A CA 1
ATOM 1256 C C . TRP A 1 164 ? 0.352 4.266 9.491 1.00 92.06 164 TRP A C 1
ATOM 1258 O O . TRP A 1 164 ? 0.418 5.416 9.945 1.00 92.06 164 TRP A O 1
ATOM 1268 N N . PHE A 1 165 ? -0.465 3.937 8.490 1.00 94.75 165 PHE A N 1
ATOM 1269 C CA . PHE A 1 165 ? -1.102 4.920 7.613 1.00 94.75 165 PHE A CA 1
ATOM 1270 C C . PHE A 1 165 ? -2.561 5.244 7.967 1.00 94.75 165 PHE A C 1
ATOM 1272 O O . PHE A 1 165 ? -3.099 6.219 7.439 1.00 94.75 165 PHE A O 1
ATOM 1279 N N . ARG A 1 166 ? -3.238 4.461 8.816 1.00 95.25 166 ARG A N 1
ATOM 1280 C CA . ARG A 1 166 ? -4.700 4.580 9.001 1.00 95.25 166 ARG A CA 1
ATOM 1281 C C . ARG A 1 166 ? -5.168 4.635 10.444 1.00 95.25 166 ARG A C 1
ATOM 1283 O O . ARG A 1 166 ? -6.142 5.332 10.710 1.00 95.25 166 ARG A O 1
ATOM 1290 N N . THR A 1 167 ? -4.497 3.966 11.374 1.00 94.50 167 THR A N 1
ATOM 1291 C CA . THR A 1 167 ? -4.927 3.994 12.778 1.00 94.50 167 THR A CA 1
ATOM 1292 C C . THR A 1 167 ? -4.951 5.420 13.336 1.00 94.50 167 THR A C 1
ATOM 1294 O O . THR A 1 167 ? -3.937 6.120 13.338 1.00 94.50 167 THR A O 1
ATOM 1297 N N . GLY A 1 168 ? -6.123 5.839 13.819 1.00 93.38 168 GLY A N 1
ATOM 1298 C CA . GLY A 1 168 ? -6.383 7.190 14.321 1.00 93.38 168 GLY A CA 1
ATOM 1299 C C . GLY A 1 168 ? -6.924 8.179 13.294 1.00 93.38 168 GLY A C 1
ATOM 1300 O O . GLY A 1 168 ? -7.199 9.331 13.643 1.00 93.38 168 GLY A O 1
ATOM 1301 N N . ALA A 1 169 ? -7.104 7.756 12.039 1.00 95.69 169 ALA A N 1
ATOM 1302 C CA . ALA A 1 169 ? -7.560 8.631 10.967 1.00 95.69 169 ALA A CA 1
ATOM 1303 C C . ALA A 1 169 ? -8.960 9.217 11.185 1.00 95.69 169 ALA A C 1
ATOM 1305 O O . ALA A 1 169 ? -9.302 10.227 10.567 1.00 95.69 169 ALA A O 1
ATOM 1306 N N . GLU A 1 170 ? -9.764 8.654 12.085 1.00 95.50 170 GLU A N 1
ATOM 1307 C CA . GLU A 1 170 ? -11.039 9.221 12.519 1.00 95.50 170 GLU A CA 1
ATOM 1308 C C . GLU A 1 170 ? -10.891 10.643 13.079 1.00 95.50 170 GLU A C 1
ATOM 1310 O O . GLU A 1 170 ? -11.785 11.458 12.868 1.00 95.50 170 GLU A O 1
ATOM 1315 N N . LYS A 1 171 ? -9.740 10.966 13.689 1.00 94.25 171 LYS A N 1
ATOM 1316 C CA . LYS A 1 171 ? -9.437 12.289 14.265 1.00 94.25 171 LYS A CA 1
ATOM 1317 C C . LYS A 1 171 ? -8.721 13.225 13.293 1.00 94.25 171 LYS A C 1
ATOM 1319 O O . LYS A 1 171 ? -8.508 14.390 13.608 1.00 94.25 171 LYS A O 1
ATOM 1324 N N . TRP A 1 172 ? -8.306 12.718 12.135 1.00 94.50 172 TRP A N 1
ATOM 1325 C CA . TRP A 1 172 ? -7.569 13.499 11.147 1.00 94.50 172 TRP A CA 1
ATOM 1326 C C . TRP A 1 172 ? -8.501 14.351 10.289 1.00 94.50 172 TRP A C 1
ATOM 1328 O O . TRP A 1 172 ? -9.613 13.934 9.946 1.00 94.50 172 TRP A O 1
ATOM 1338 N N . SER A 1 173 ? -8.007 15.513 9.868 1.00 95.06 173 SER A N 1
ATOM 1339 C CA . SER A 1 173 ? -8.668 16.343 8.864 1.00 95.06 173 SER A CA 1
ATOM 1340 C C . SER A 1 173 ? -8.707 15.641 7.493 1.00 95.06 173 SER A C 1
ATOM 1342 O O . SER A 1 173 ? -7.923 14.719 7.229 1.00 95.06 173 SER A O 1
ATOM 1344 N N . PRO A 1 174 ? -9.583 16.068 6.565 1.00 95.81 174 PRO A N 1
ATOM 1345 C CA . PRO A 1 174 ? -9.608 15.517 5.210 1.00 95.81 174 PRO A CA 1
ATOM 1346 C C . PRO A 1 174 ? -8.251 15.608 4.496 1.00 95.81 174 PRO A C 1
ATOM 1348 O O . PRO A 1 174 ? -7.801 14.619 3.921 1.00 95.81 174 PRO A O 1
ATOM 1351 N N . GLY A 1 175 ? -7.555 16.746 4.602 1.00 95.12 175 GLY A N 1
ATOM 1352 C CA . GLY A 1 175 ? -6.231 16.935 3.994 1.00 95.12 175 GLY A CA 1
ATOM 1353 C C . GLY A 1 175 ? -5.167 15.998 4.571 1.00 95.12 175 GLY A C 1
ATOM 1354 O O . GLY A 1 175 ? -4.368 15.431 3.832 1.00 95.12 175 GLY A O 1
ATOM 1355 N N . GLN A 1 176 ? -5.209 15.746 5.880 1.00 95.31 176 GLN A N 1
ATOM 1356 C CA . GLN A 1 176 ? -4.331 14.784 6.552 1.00 95.31 176 GLN A CA 1
ATOM 1357 C C . GLN A 1 176 ? -4.551 13.344 6.061 1.00 95.31 176 GLN A C 1
ATOM 1359 O O . GLN A 1 176 ? -3.595 12.591 5.870 1.00 95.31 176 GLN A O 1
ATOM 1364 N N . ARG A 1 177 ? -5.807 12.960 5.805 1.00 96.44 177 ARG A N 1
ATOM 1365 C CA . ARG A 1 177 ? -6.147 11.650 5.227 1.00 96.44 177 ARG A CA 1
ATOM 1366 C C . ARG A 1 177 ? -5.644 11.530 3.792 1.00 96.44 177 ARG A C 1
ATOM 1368 O O . ARG A 1 177 ? -5.031 10.519 3.466 1.00 96.44 177 ARG A O 1
ATOM 1375 N N . VAL A 1 178 ? -5.847 12.564 2.971 1.00 95.44 178 VAL A N 1
ATOM 1376 C CA . VAL A 1 178 ? -5.326 12.621 1.594 1.00 95.44 178 VAL A CA 1
ATOM 1377 C C . VAL A 1 178 ? -3.807 12.478 1.596 1.00 95.44 178 VAL A C 1
ATOM 1379 O O . VAL A 1 178 ? -3.275 11.602 0.915 1.00 95.44 178 VAL A O 1
ATOM 1382 N N . TYR A 1 179 ? -3.110 13.252 2.430 1.00 93.94 179 TYR A N 1
ATOM 1383 C CA . TYR A 1 179 ? -1.662 13.147 2.568 1.00 93.94 179 TYR A CA 1
ATOM 1384 C C . TYR A 1 179 ? -1.221 11.724 2.937 1.00 93.94 179 TYR A C 1
ATOM 1386 O O . TYR A 1 179 ? -0.314 11.184 2.308 1.00 93.94 179 TYR A O 1
ATOM 1394 N N . SER A 1 180 ? -1.899 11.073 3.890 1.00 94.81 180 SER A N 1
ATOM 1395 C CA . SER A 1 180 ? -1.579 9.690 4.260 1.00 94.81 180 SER A CA 1
ATOM 1396 C C . SER A 1 180 ? -1.716 8.714 3.086 1.00 94.81 180 SER A C 1
ATOM 1398 O O . SER A 1 180 ? -0.868 7.844 2.903 1.00 94.81 180 SER A O 1
ATOM 1400 N N . THR A 1 181 ? -2.736 8.881 2.238 1.00 95.50 181 THR A N 1
ATOM 1401 C CA . THR A 1 181 ? -2.903 8.032 1.045 1.00 95.50 181 THR A CA 1
ATOM 1402 C C . THR A 1 181 ? -1.814 8.272 -0.001 1.00 95.50 181 THR A C 1
ATOM 1404 O O . THR A 1 181 ? -1.337 7.316 -0.607 1.00 95.50 181 THR A O 1
ATOM 1407 N N . ILE A 1 182 ? -1.356 9.518 -0.162 1.00 93.50 182 ILE A N 1
ATOM 1408 C CA . ILE A 1 182 ? -0.237 9.860 -1.052 1.00 93.50 182 ILE A CA 1
ATOM 1409 C C . ILE A 1 182 ? 1.068 9.273 -0.508 1.00 93.50 182 ILE A C 1
ATOM 1411 O O . ILE A 1 182 ? 1.824 8.658 -1.254 1.00 93.50 182 ILE A O 1
ATOM 1415 N N . ALA A 1 183 ? 1.324 9.406 0.796 1.00 91.25 183 ALA A N 1
ATOM 1416 C CA . ALA A 1 183 ? 2.496 8.829 1.450 1.00 91.25 183 ALA A CA 1
ATOM 1417 C C . ALA A 1 183 ? 2.505 7.293 1.359 1.00 91.25 183 ALA A C 1
ATOM 1419 O O . ALA A 1 183 ? 3.560 6.695 1.143 1.00 91.25 183 ALA A O 1
ATOM 1420 N N . PHE A 1 184 ? 1.329 6.664 1.457 1.00 91.75 184 PHE A N 1
ATOM 1421 C CA . PHE A 1 184 ? 1.149 5.238 1.197 1.00 91.75 184 PHE A CA 1
ATOM 1422 C C . PHE A 1 184 ? 1.535 4.881 -0.246 1.00 91.75 184 PHE A C 1
ATOM 1424 O O . PHE A 1 184 ? 2.307 3.952 -0.451 1.00 91.75 184 PHE A O 1
ATOM 1431 N N . GLY A 1 185 ? 1.093 5.640 -1.253 1.00 90.12 185 GLY A N 1
ATOM 1432 C CA . GLY A 1 185 ? 1.562 5.457 -2.632 1.00 90.12 185 GLY A CA 1
ATOM 1433 C C . GLY A 1 185 ? 3.078 5.633 -2.770 1.00 90.12 185 GLY A C 1
ATOM 1434 O O . GLY A 1 185 ? 3.756 4.799 -3.369 1.00 90.12 185 GLY A O 1
ATOM 1435 N N . ALA A 1 186 ? 3.626 6.688 -2.168 1.00 86.62 186 ALA A N 1
ATOM 1436 C CA . ALA A 1 186 ? 5.038 7.037 -2.268 1.00 86.62 186 ALA A CA 1
ATOM 1437 C C . ALA A 1 186 ? 5.954 5.946 -1.699 1.00 86.62 186 ALA A C 1
ATOM 1439 O O . ALA A 1 186 ? 6.925 5.577 -2.356 1.00 86.62 186 ALA A O 1
ATOM 1440 N N . VAL A 1 187 ? 5.634 5.375 -0.529 1.00 81.94 187 VAL A N 1
ATOM 1441 C CA . VAL A 1 187 ? 6.463 4.308 0.065 1.00 81.94 187 VAL A CA 1
ATOM 1442 C C . VAL A 1 187 ? 6.501 3.047 -0.807 1.00 81.94 187 VAL A C 1
ATOM 1444 O O . VAL A 1 187 ? 7.499 2.332 -0.805 1.00 81.94 187 VAL A O 1
ATOM 1447 N N . HIS A 1 188 ? 5.460 2.809 -1.609 1.00 79.00 188 HIS A N 1
ATOM 1448 C CA . HIS A 1 188 ? 5.397 1.673 -2.525 1.00 79.00 188 HIS A CA 1
ATOM 1449 C C . HIS A 1 188 ? 6.159 1.908 -3.833 1.00 79.00 188 HIS A C 1
ATOM 1451 O O . HIS A 1 188 ? 6.667 0.947 -4.396 1.00 79.00 188 HIS A O 1
ATOM 1457 N N . VAL A 1 189 ? 6.312 3.151 -4.299 1.00 66.94 189 VAL A N 1
ATOM 1458 C CA . VAL A 1 189 ? 7.141 3.478 -5.482 1.00 66.94 189 VAL A CA 1
ATOM 1459 C C . VAL A 1 189 ? 8.634 3.446 -5.167 1.00 66.94 189 VAL A C 1
ATOM 1461 O O . VAL A 1 189 ? 9.456 3.204 -6.047 1.00 66.94 189 VAL A O 1
ATOM 1464 N N . VAL A 1 190 ? 9.004 3.603 -3.894 1.00 58.69 190 VAL A N 1
ATOM 1465 C CA . VAL A 1 190 ? 10.385 3.378 -3.439 1.00 58.69 190 VAL A CA 1
ATOM 1466 C C . VAL A 1 190 ? 10.819 1.916 -3.669 1.00 58.69 190 VAL A C 1
ATOM 1468 O O . VAL A 1 190 ? 12.017 1.643 -3.720 1.00 58.69 190 VAL A O 1
ATOM 1471 N N . ASN A 1 191 ? 9.888 0.979 -3.916 1.00 61.16 191 ASN A N 1
ATOM 1472 C CA . ASN A 1 191 ? 10.237 -0.274 -4.588 1.00 61.16 191 ASN A CA 1
ATOM 1473 C C . ASN A 1 191 ? 10.618 0.023 -6.045 1.00 61.16 191 ASN A C 1
ATOM 1475 O O . ASN A 1 191 ? 9.769 0.189 -6.916 1.00 61.16 191 ASN A O 1
ATOM 1479 N N . ILE A 1 192 ? 11.929 0.025 -6.270 1.00 61.53 192 ILE A N 1
ATOM 1480 C CA . ILE A 1 192 ? 12.714 0.414 -7.457 1.00 61.53 192 ILE A CA 1
ATOM 1481 C C . ILE A 1 192 ? 12.140 -0.009 -8.819 1.00 61.53 192 ILE A C 1
ATOM 1483 O O . ILE A 1 192 ? 12.465 0.591 -9.838 1.00 61.53 192 ILE A O 1
ATOM 1487 N N . ILE A 1 193 ? 11.300 -1.039 -8.852 1.00 66.38 193 ILE A N 1
ATOM 1488 C CA . ILE A 1 193 ? 10.807 -1.680 -10.072 1.00 66.38 193 ILE A CA 1
ATOM 1489 C C . ILE A 1 193 ? 9.494 -1.048 -10.561 1.00 66.38 193 ILE A C 1
ATOM 1491 O O . ILE A 1 193 ? 9.190 -1.122 -11.751 1.00 66.38 193 ILE A O 1
ATOM 1495 N N . TYR A 1 194 ? 8.709 -0.406 -9.688 1.00 75.81 194 TYR A N 1
ATOM 1496 C CA . TYR A 1 194 ? 7.394 0.082 -10.094 1.00 75.81 194 TYR A CA 1
ATOM 1497 C C . TYR A 1 194 ? 7.471 1.359 -10.951 1.00 75.81 194 TYR A C 1
ATOM 1499 O O . TYR A 1 194 ? 8.204 2.291 -10.612 1.00 75.81 194 TYR A O 1
ATOM 1507 N N . PRO A 1 195 ? 6.692 1.439 -12.048 1.00 86.56 195 PRO A N 1
ATOM 1508 C CA . PRO A 1 195 ? 6.635 2.626 -12.897 1.00 86.56 195 PRO A CA 1
ATOM 1509 C C . PRO A 1 195 ? 5.960 3.792 -12.162 1.00 86.56 195 PRO A C 1
ATOM 1511 O O . PRO A 1 195 ? 5.111 3.560 -11.301 1.00 86.56 195 PRO A O 1
ATOM 1514 N N . ILE A 1 196 ? 6.265 5.046 -12.510 1.00 87.06 196 ILE A N 1
ATOM 1515 C CA . ILE A 1 196 ? 5.704 6.233 -11.835 1.00 87.06 196 ILE A CA 1
ATOM 1516 C C . ILE A 1 196 ? 4.166 6.220 -11.833 1.00 87.06 196 ILE A C 1
ATOM 1518 O O . ILE A 1 196 ? 3.560 6.622 -10.841 1.00 87.06 196 ILE A O 1
ATOM 1522 N N . GLY A 1 197 ? 3.517 5.688 -12.877 1.00 90.25 197 GLY A N 1
ATOM 1523 C CA . GLY A 1 197 ? 2.054 5.536 -12.913 1.00 90.25 197 GLY A CA 1
ATOM 1524 C C . GLY A 1 197 ? 1.481 4.741 -11.727 1.00 90.25 197 GLY A C 1
ATOM 1525 O O . GLY A 1 197 ? 0.366 5.009 -11.275 1.00 90.25 197 GLY A O 1
ATOM 1526 N N . SER A 1 198 ? 2.262 3.822 -11.149 1.00 90.44 198 SER A N 1
ATOM 1527 C CA . SER A 1 198 ? 1.874 3.083 -9.943 1.00 90.44 198 SER A CA 1
ATOM 1528 C C . SER A 1 198 ? 1.694 3.984 -8.716 1.00 90.44 198 SER A C 1
ATOM 1530 O O . SER A 1 198 ? 0.881 3.652 -7.860 1.00 90.44 198 SER A O 1
ATOM 1532 N N . LEU A 1 199 ? 2.357 5.149 -8.646 1.00 90.75 199 LEU A N 1
ATOM 1533 C CA . LEU A 1 199 ? 2.195 6.112 -7.550 1.00 90.75 199 LEU A CA 1
ATOM 1534 C C . LEU A 1 199 ? 0.730 6.516 -7.391 1.00 90.75 199 LEU A C 1
ATOM 1536 O O . LEU A 1 199 ? 0.175 6.487 -6.291 1.00 90.75 199 LEU A O 1
ATOM 1540 N N . ILE A 1 200 ? 0.111 6.881 -8.514 1.00 93.12 200 ILE A N 1
ATOM 1541 C CA . ILE A 1 200 ? -1.278 7.335 -8.582 1.00 93.12 200 ILE A CA 1
ATOM 1542 C C . ILE A 1 200 ? -2.196 6.175 -8.202 1.00 93.12 200 ILE A C 1
ATOM 1544 O O . ILE A 1 200 ? -3.064 6.315 -7.342 1.00 93.12 200 ILE A O 1
ATOM 1548 N N . VAL A 1 201 ? -1.961 5.005 -8.795 1.00 95.56 201 VAL A N 1
ATOM 1549 C CA . VAL A 1 201 ? -2.776 3.809 -8.565 1.00 95.56 201 VAL A CA 1
ATOM 1550 C C . VAL A 1 201 ? -2.737 3.385 -7.097 1.00 95.56 201 VAL A C 1
ATOM 1552 O O . VAL A 1 201 ? -3.786 3.205 -6.481 1.00 95.56 201 VAL A O 1
ATOM 1555 N N . VAL A 1 202 ? -1.548 3.277 -6.500 1.00 94.44 202 VAL A N 1
ATOM 1556 C CA . VAL A 1 202 ? -1.390 2.842 -5.106 1.00 94.44 202 VAL A CA 1
ATOM 1557 C C . VAL A 1 202 ? -1.902 3.905 -4.130 1.00 94.44 202 VAL A C 1
ATOM 1559 O O . VAL A 1 202 ? -2.477 3.552 -3.101 1.00 94.44 202 VAL A O 1
ATOM 1562 N N . THR A 1 203 ? -1.808 5.195 -4.473 1.00 95.62 203 THR A N 1
ATOM 1563 C CA . THR A 1 203 ? -2.468 6.274 -3.714 1.00 95.62 203 THR A CA 1
ATOM 1564 C C . THR A 1 203 ? -3.982 6.058 -3.652 1.00 95.62 203 THR A C 1
ATOM 1566 O O . THR A 1 203 ? -4.573 6.090 -2.571 1.00 95.62 203 THR A O 1
ATOM 1569 N N . LEU A 1 204 ? -4.620 5.771 -4.791 1.00 97.69 204 LEU A N 1
ATOM 1570 C CA . LEU A 1 204 ? -6.065 5.525 -4.861 1.00 97.69 204 LEU A CA 1
ATOM 1571 C C . LEU A 1 204 ? -6.472 4.237 -4.135 1.00 97.69 204 LEU A C 1
ATOM 1573 O O . LEU A 1 204 ? -7.468 4.231 -3.410 1.00 97.69 204 LEU A O 1
ATOM 1577 N N . VAL A 1 205 ? -5.679 3.171 -4.259 1.00 97.69 205 VAL A N 1
ATOM 1578 C CA . VAL A 1 205 ? -5.851 1.928 -3.487 1.00 97.69 205 VAL A CA 1
ATOM 1579 C C . VAL A 1 205 ? -5.788 2.216 -1.982 1.00 97.69 205 VAL A C 1
ATOM 1581 O O . VAL A 1 205 ? -6.686 1.814 -1.238 1.00 97.69 205 VAL A O 1
ATOM 1584 N N . GLY A 1 206 ? -4.802 3.001 -1.536 1.00 97.25 206 GLY A N 1
ATOM 1585 C CA . GLY A 1 206 ? -4.711 3.498 -0.162 1.00 97.25 206 GLY A CA 1
ATOM 1586 C C . GLY A 1 206 ? -5.945 4.298 0.266 1.00 97.25 206 GLY A C 1
ATOM 1587 O O . GLY A 1 206 ? -6.407 4.161 1.400 1.00 97.25 206 GLY A O 1
ATOM 1588 N N . GLY A 1 207 ? -6.527 5.078 -0.649 1.00 98.06 207 GLY A N 1
ATOM 1589 C CA . GLY A 1 207 ? -7.790 5.794 -0.461 1.00 98.06 207 GLY A CA 1
ATOM 1590 C C . GLY A 1 207 ? -8.987 4.871 -0.243 1.00 98.06 207 GLY A C 1
ATOM 1591 O O . GLY A 1 207 ? -9.761 5.082 0.692 1.00 98.06 207 GLY A O 1
ATOM 1592 N N . VAL A 1 208 ? -9.120 3.803 -1.034 1.00 98.44 208 VAL A N 1
ATOM 1593 C CA . VAL A 1 208 ? -10.167 2.783 -0.839 1.00 98.44 208 VAL A CA 1
ATOM 1594 C C . VAL A 1 208 ? -10.014 2.101 0.518 1.00 98.44 208 VAL A C 1
ATOM 1596 O O . VAL A 1 208 ? -11.001 1.898 1.233 1.00 98.44 208 VAL A O 1
ATOM 1599 N N . PHE A 1 209 ? -8.786 1.801 0.930 1.00 98.44 209 PHE A N 1
ATOM 1600 C CA . PHE A 1 209 ? -8.564 1.225 2.246 1.00 98.44 209 PHE A CA 1
ATOM 1601 C C . PHE A 1 209 ? -8.856 2.210 3.394 1.00 98.44 209 PHE A C 1
ATOM 1603 O O . PHE A 1 209 ? -9.467 1.820 4.391 1.00 98.44 209 PHE A O 1
ATOM 1610 N N . MET A 1 210 ? -8.501 3.492 3.243 1.00 98.31 210 MET A N 1
ATOM 1611 C CA . MET A 1 210 ? -8.881 4.568 4.169 1.00 98.31 210 MET A CA 1
ATOM 1612 C C . MET A 1 210 ? -10.408 4.703 4.268 1.00 98.31 210 MET A C 1
ATOM 1614 O O . MET A 1 210 ? -10.961 4.842 5.359 1.00 98.31 210 MET A O 1
ATOM 1618 N N . ALA A 1 211 ? -11.121 4.601 3.144 1.00 98.44 211 ALA A N 1
ATOM 1619 C CA . ALA A 1 211 ? -12.579 4.622 3.126 1.00 98.44 211 ALA A CA 1
ATOM 1620 C C . ALA A 1 211 ? -13.182 3.409 3.856 1.00 98.44 211 ALA A C 1
ATOM 1622 O O . ALA A 1 211 ? -14.161 3.571 4.588 1.00 98.44 211 ALA A O 1
ATOM 1623 N N . CYS A 1 212 ? -12.585 2.218 3.713 1.00 98.38 212 CYS A N 1
ATOM 1624 C CA . CYS A 1 212 ? -12.969 1.021 4.468 1.00 98.38 212 CYS A CA 1
ATOM 1625 C C . CYS A 1 212 ? -12.802 1.236 5.980 1.00 98.38 212 CYS A C 1
ATOM 1627 O O . CYS A 1 212 ? -13.764 1.041 6.727 1.00 98.38 212 CYS A O 1
ATOM 1629 N N . TYR A 1 213 ? -11.630 1.722 6.407 1.00 98.06 213 TYR A N 1
ATOM 1630 C CA . TYR A 1 213 ? -11.338 2.065 7.801 1.00 98.06 213 TYR A CA 1
ATOM 1631 C C . TYR A 1 213 ? -12.402 3.010 8.376 1.00 98.06 213 TYR A C 1
ATOM 1633 O O . TYR A 1 213 ? -13.101 2.675 9.332 1.00 98.06 213 TYR A O 1
ATOM 1641 N N . LEU A 1 214 ? -12.605 4.165 7.735 1.00 98.38 214 LEU A N 1
ATOM 1642 C CA . LEU A 1 214 ? -13.539 5.182 8.221 1.00 98.38 214 LEU A CA 1
ATOM 1643 C C . LEU A 1 214 ? -14.993 4.697 8.199 1.00 98.38 214 LEU A C 1
ATOM 1645 O O . LEU A 1 214 ? -15.783 5.091 9.054 1.00 98.38 214 LEU A O 1
ATOM 1649 N N . ARG A 1 215 ? -15.372 3.853 7.230 1.00 97.75 215 ARG A N 1
ATOM 1650 C CA . ARG A 1 215 ? -16.714 3.257 7.174 1.00 97.75 215 ARG A CA 1
ATOM 1651 C C . ARG A 1 215 ? -16.966 2.348 8.370 1.00 97.75 215 ARG A C 1
ATOM 1653 O O . ARG A 1 215 ? -18.053 2.416 8.935 1.00 97.75 215 ARG A O 1
ATOM 1660 N N . VAL A 1 216 ? -16.004 1.497 8.723 1.00 96.38 216 VAL A N 1
ATOM 1661 C CA . VAL A 1 216 ? -16.142 0.599 9.875 1.00 96.38 216 VAL A CA 1
ATOM 1662 C C . VAL A 1 216 ? -16.121 1.400 11.169 1.00 96.38 216 VAL A C 1
ATOM 1664 O O . VAL A 1 216 ? -17.037 1.234 11.965 1.00 96.38 216 VAL A O 1
ATOM 1667 N N . TYR A 1 217 ? -15.203 2.359 11.315 1.00 96.25 217 TYR A N 1
ATOM 1668 C CA . TYR A 1 217 ? -15.169 3.230 12.490 1.00 96.25 217 TYR A CA 1
ATOM 1669 C C . TYR A 1 217 ? -16.499 3.964 12.717 1.00 96.25 217 TYR A C 1
ATOM 1671 O O . TYR A 1 217 ? -17.028 3.950 13.821 1.00 96.25 217 TYR A O 1
ATOM 1679 N N . ARG A 1 218 ? -17.106 4.545 11.671 1.00 97.31 218 ARG A N 1
ATOM 1680 C CA . ARG A 1 218 ? -18.418 5.217 11.788 1.00 97.31 218 ARG A CA 1
ATOM 1681 C C . ARG A 1 218 ? -19.547 4.299 12.264 1.00 97.31 218 ARG A C 1
ATOM 1683 O O . ARG A 1 218 ? -20.548 4.800 12.758 1.00 97.31 218 ARG A O 1
ATOM 1690 N N . ARG A 1 219 ? -19.422 2.986 12.062 1.00 94.75 219 ARG A N 1
ATOM 1691 C CA . ARG A 1 219 ? -20.430 1.996 12.466 1.00 94.75 219 ARG A CA 1
ATOM 1692 C C . ARG A 1 219 ? -20.194 1.465 13.873 1.00 94.75 219 ARG A C 1
ATOM 1694 O O . ARG A 1 219 ? -21.157 1.164 14.563 1.00 94.75 219 ARG A O 1
ATOM 1701 N N . THR A 1 220 ? -18.934 1.325 14.274 1.00 93.12 220 THR A N 1
ATOM 1702 C CA . THR A 1 220 ? -18.559 0.624 15.509 1.00 93.12 220 THR A CA 1
ATOM 1703 C C . THR A 1 220 ? -18.075 1.556 16.613 1.00 93.12 220 THR A C 1
ATOM 1705 O O . THR A 1 220 ? -18.092 1.168 17.774 1.00 93.12 220 THR A O 1
ATOM 1708 N N . GLY A 1 221 ? -17.595 2.753 16.268 1.00 92.81 221 GLY A N 1
ATOM 1709 C CA . GLY A 1 221 ? -16.853 3.633 17.176 1.00 92.81 221 GLY A CA 1
ATOM 1710 C C . GLY A 1 221 ? -15.481 3.086 17.596 1.00 92.81 221 GLY A C 1
ATOM 1711 O O . GLY A 1 221 ? -14.812 3.696 18.424 1.00 92.81 221 GLY A O 1
ATOM 1712 N N . ASP A 1 222 ? -15.052 1.953 17.031 1.00 91.00 222 ASP A N 1
ATOM 1713 C CA . ASP A 1 222 ? -13.873 1.202 17.465 1.00 91.00 222 ASP A CA 1
ATOM 1714 C C . ASP A 1 222 ? -12.742 1.294 16.428 1.00 91.00 222 ASP A C 1
ATOM 1716 O O . ASP A 1 222 ? -12.822 0.743 15.324 1.00 91.00 222 ASP A O 1
ATOM 1720 N N . THR A 1 223 ? -11.667 1.989 16.814 1.00 92.50 223 THR A N 1
ATOM 1721 C CA . THR A 1 223 ? -10.421 2.150 16.052 1.00 92.50 223 THR A CA 1
ATOM 1722 C C . THR A 1 223 ? -9.782 0.797 15.723 1.00 92.50 223 THR A C 1
ATOM 1724 O O . THR A 1 223 ? -9.334 0.588 14.597 1.00 92.50 223 THR A O 1
ATOM 1727 N N . GLN A 1 224 ? -9.764 -0.151 16.663 1.00 90.81 224 GLN A N 1
ATOM 1728 C CA . GLN A 1 224 ? -9.158 -1.464 16.457 1.00 90.81 224 GLN A CA 1
ATOM 1729 C C . GLN A 1 224 ? -9.951 -2.280 15.433 1.00 90.81 224 GLN A C 1
ATOM 1731 O O . GLN A 1 224 ? -9.365 -2.843 14.502 1.00 90.81 224 GLN A O 1
ATOM 1736 N N . ALA A 1 225 ? -11.280 -2.328 15.564 1.00 92.19 225 ALA A N 1
ATOM 1737 C CA . ALA A 1 225 ? -12.136 -2.991 14.583 1.00 92.19 225 ALA A CA 1
ATOM 1738 C C . ALA A 1 225 ? -11.977 -2.379 13.182 1.00 92.19 225 ALA A C 1
ATOM 1740 O O . ALA A 1 225 ? -11.912 -3.110 12.189 1.00 92.19 225 ALA A O 1
ATOM 1741 N N . ALA A 1 226 ? -11.859 -1.051 13.097 1.00 95.06 226 ALA A N 1
ATOM 1742 C CA . ALA A 1 226 ? -11.625 -0.341 11.845 1.00 95.06 226 ALA A CA 1
ATOM 1743 C C . ALA A 1 226 ? -10.275 -0.703 11.202 1.00 95.06 226 ALA A C 1
ATOM 1745 O O . ALA A 1 226 ? -10.242 -1.025 10.011 1.00 95.06 226 ALA A O 1
ATOM 1746 N N . THR A 1 227 ? -9.182 -0.732 11.975 1.00 95.25 227 THR A N 1
ATOM 1747 C CA . THR A 1 227 ? -7.855 -1.138 11.474 1.00 95.25 227 THR A CA 1
ATOM 1748 C C . THR A 1 227 ? -7.835 -2.605 11.056 1.00 95.25 227 THR A C 1
ATOM 1750 O O . THR A 1 227 ? -7.267 -2.950 10.021 1.00 95.25 227 THR A O 1
ATOM 1753 N N . LEU A 1 228 ? -8.479 -3.498 11.809 1.00 94.94 228 LEU A N 1
ATOM 1754 C CA . LEU A 1 228 ? -8.572 -4.915 11.443 1.00 94.94 228 LEU A CA 1
ATOM 1755 C C . LEU A 1 228 ? -9.370 -5.127 10.149 1.00 94.94 228 LEU A C 1
ATOM 1757 O O . LEU A 1 228 ? -9.009 -5.970 9.322 1.00 94.94 228 LEU A O 1
ATOM 1761 N N . ALA A 1 229 ? -10.435 -4.354 9.944 1.00 95.94 229 ALA A N 1
ATOM 1762 C CA . ALA A 1 229 ? -11.222 -4.400 8.720 1.00 95.94 229 ALA A CA 1
ATOM 1763 C C . ALA A 1 229 ? -10.419 -3.950 7.494 1.00 95.94 229 ALA A C 1
ATOM 1765 O O . ALA A 1 229 ? -10.405 -4.653 6.477 1.00 95.94 229 ALA A O 1
ATOM 1766 N N . SER A 1 230 ? -9.710 -2.821 7.590 1.00 97.44 230 SER A N 1
ATOM 1767 C CA . SER A 1 230 ? -8.840 -2.359 6.508 1.00 97.44 230 SER A CA 1
ATOM 1768 C C . SER A 1 230 ? -7.662 -3.316 6.286 1.00 97.44 230 SER A C 1
ATOM 1770 O O . SER A 1 230 ? -7.360 -3.626 5.135 1.00 97.44 230 SER A O 1
ATOM 1772 N N . THR A 1 231 ? -7.113 -3.916 7.351 1.00 96.00 231 THR A N 1
ATOM 1773 C CA . THR A 1 231 ? -6.072 -4.963 7.282 1.00 96.00 231 THR A CA 1
ATOM 1774 C C . THR A 1 231 ? -6.550 -6.146 6.458 1.00 96.00 231 THR A C 1
ATOM 1776 O O . THR A 1 231 ? -5.848 -6.616 5.566 1.00 96.00 231 THR A O 1
ATOM 1779 N N . LYS A 1 232 ? -7.763 -6.640 6.728 1.00 96.44 232 LYS A N 1
ATOM 1780 C CA . LYS A 1 232 ? -8.308 -7.797 6.015 1.00 96.44 232 LYS A CA 1
ATOM 1781 C C . LYS A 1 232 ? -8.513 -7.499 4.532 1.00 96.44 232 LYS A C 1
ATOM 1783 O O . LYS A 1 232 ? -8.194 -8.351 3.697 1.00 96.44 232 LYS A O 1
ATOM 1788 N N . LEU A 1 233 ? -9.046 -6.323 4.196 1.00 97.81 233 LEU A N 1
ATOM 1789 C CA . LEU A 1 233 ? -9.199 -5.885 2.807 1.00 97.81 233 LEU A CA 1
ATOM 1790 C C . LEU A 1 233 ? -7.832 -5.792 2.115 1.00 97.81 233 LEU A C 1
ATOM 1792 O O . LEU A 1 233 ? -7.649 -6.396 1.059 1.00 97.81 233 LEU A O 1
ATOM 1796 N N . HIS A 1 234 ? -6.868 -5.121 2.742 1.00 97.19 234 HIS A N 1
ATOM 1797 C CA . HIS A 1 234 ? -5.521 -4.933 2.216 1.00 97.19 234 HIS A CA 1
ATOM 1798 C C . HIS A 1 234 ? -4.786 -6.266 2.011 1.00 97.19 234 HIS A C 1
ATOM 1800 O O . HIS A 1 234 ? -4.339 -6.562 0.904 1.00 97.19 234 HIS A O 1
ATOM 1806 N N . ALA A 1 235 ? -4.760 -7.145 3.014 1.00 94.81 235 ALA A N 1
ATOM 1807 C CA . ALA A 1 235 ? -4.154 -8.471 2.889 1.00 94.81 235 ALA A CA 1
ATOM 1808 C C . ALA A 1 235 ? -4.833 -9.326 1.804 1.00 94.81 235 ALA A C 1
ATOM 1810 O O . ALA A 1 235 ? -4.192 -10.162 1.168 1.00 94.81 235 ALA A O 1
ATOM 1811 N N . THR A 1 236 ? -6.141 -9.160 1.586 1.00 96.38 236 THR A N 1
ATOM 1812 C CA . THR A 1 236 ? -6.859 -9.860 0.507 1.00 96.38 236 THR A CA 1
ATOM 1813 C C . THR A 1 236 ? -6.469 -9.311 -0.865 1.00 96.38 236 THR A C 1
ATOM 1815 O O . THR A 1 236 ? -6.189 -10.102 -1.764 1.00 96.38 236 THR A O 1
ATOM 1818 N N . TYR A 1 237 ? -6.386 -7.987 -1.010 1.00 96.25 237 TYR A N 1
ATOM 1819 C CA . TYR A 1 237 ? -5.911 -7.327 -2.227 1.00 96.25 237 TYR A CA 1
ATOM 1820 C C . TYR A 1 237 ? -4.478 -7.752 -2.577 1.00 96.25 237 TYR A C 1
ATOM 1822 O O . TYR A 1 237 ? -4.247 -8.204 -3.695 1.00 96.25 237 TYR A O 1
ATOM 1830 N N . ASN A 1 238 ? -3.547 -7.733 -1.616 1.00 92.94 238 ASN A N 1
ATOM 1831 C CA . ASN A 1 238 ? -2.148 -8.107 -1.860 1.00 92.94 238 ASN A CA 1
ATOM 1832 C C . ASN A 1 238 ? -2.006 -9.557 -2.336 1.00 92.94 238 ASN A C 1
ATOM 1834 O O . ASN A 1 238 ? -1.232 -9.833 -3.249 1.00 92.94 238 ASN A O 1
ATOM 1838 N N . ARG A 1 239 ? -2.791 -10.489 -1.778 1.00 93.50 239 ARG A N 1
ATOM 1839 C CA . ARG A 1 239 ? -2.806 -11.882 -2.255 1.00 93.50 239 ARG A CA 1
ATOM 1840 C C . ARG A 1 239 ? -3.231 -11.972 -3.718 1.00 93.50 239 ARG A C 1
ATOM 1842 O O . ARG A 1 239 ? -2.581 -12.677 -4.482 1.00 93.50 239 ARG A O 1
ATOM 1849 N N . PHE A 1 240 ? -4.291 -11.267 -4.112 1.00 94.88 240 PHE A N 1
ATOM 1850 C CA . PHE A 1 240 ? -4.725 -11.256 -5.509 1.00 94.88 240 PHE A CA 1
ATOM 1851 C C . PHE A 1 240 ? -3.707 -10.575 -6.422 1.00 94.88 240 PHE A C 1
ATOM 1853 O O . PHE A 1 240 ? -3.411 -11.117 -7.482 1.00 94.88 240 PHE A O 1
ATOM 1860 N N . ALA A 1 241 ? -3.128 -9.449 -6.001 1.00 90.94 241 ALA A N 1
ATOM 1861 C CA . ALA A 1 241 ? -2.099 -8.750 -6.762 1.00 90.94 241 ALA A CA 1
ATOM 1862 C C . ALA A 1 241 ? -0.881 -9.647 -7.026 1.00 90.94 241 ALA A C 1
ATOM 1864 O O . ALA A 1 241 ? -0.374 -9.684 -8.140 1.00 90.94 241 ALA A O 1
ATOM 1865 N N . ILE A 1 242 ? -0.445 -10.430 -6.037 1.00 87.75 242 ILE A N 1
ATOM 1866 C CA . ILE A 1 242 ? 0.697 -11.340 -6.191 1.00 87.75 242 ILE A CA 1
ATOM 1867 C C . ILE A 1 242 ? 0.377 -12.519 -7.092 1.00 87.75 242 ILE A C 1
ATOM 1869 O O . ILE A 1 242 ? 1.194 -12.859 -7.940 1.00 87.75 242 ILE A O 1
ATOM 1873 N N . VAL A 1 243 ? -0.802 -13.128 -6.940 1.00 90.19 243 VAL A N 1
ATOM 1874 C CA . VAL A 1 243 ? -1.238 -14.193 -7.853 1.00 90.19 243 VAL A CA 1
ATOM 1875 C C . VAL A 1 243 ? -1.300 -13.661 -9.285 1.00 90.19 243 VAL A C 1
ATOM 1877 O O . VAL A 1 243 ? -0.777 -14.303 -10.189 1.00 90.19 243 VAL A O 1
ATOM 1880 N N . TYR A 1 244 ? -1.857 -12.465 -9.485 1.00 91.00 244 TYR A N 1
ATOM 1881 C CA . TYR A 1 244 ? -1.875 -11.796 -10.784 1.00 91.00 244 TYR A CA 1
ATOM 1882 C C . TYR A 1 244 ? -0.461 -11.561 -11.334 1.00 91.00 244 TYR A C 1
ATOM 1884 O O . TYR A 1 244 ? -0.190 -11.942 -12.469 1.00 91.00 244 TYR A O 1
ATOM 1892 N N . MET A 1 245 ? 0.456 -11.000 -10.536 1.00 85.94 245 MET A N 1
ATOM 1893 C CA . MET A 1 245 ? 1.845 -10.772 -10.955 1.00 85.94 245 MET A CA 1
ATOM 1894 C C . MET A 1 245 ? 2.555 -12.080 -11.313 1.00 85.94 245 MET A C 1
ATOM 1896 O O . MET A 1 245 ? 3.233 -12.136 -12.331 1.00 85.94 245 MET A O 1
ATOM 1900 N N . ALA A 1 246 ? 2.376 -13.140 -10.521 1.00 82.06 246 ALA A N 1
ATOM 1901 C CA . ALA A 1 246 ? 2.965 -14.446 -10.801 1.00 82.06 246 ALA A CA 1
ATOM 1902 C C . ALA A 1 246 ? 2.443 -15.029 -12.122 1.00 82.06 246 ALA A C 1
ATOM 1904 O O . ALA A 1 246 ? 3.235 -15.473 -12.946 1.00 82.06 246 ALA A O 1
ATOM 1905 N N . VAL A 1 247 ? 1.128 -14.975 -12.361 1.00 90.00 247 VAL A N 1
ATOM 1906 C CA . VAL A 1 247 ? 0.523 -15.433 -13.622 1.00 90.00 247 VAL A CA 1
ATOM 1907 C C . VAL A 1 247 ? 1.010 -14.595 -14.806 1.00 90.00 247 VAL A C 1
ATOM 1909 O O . VAL A 1 247 ? 1.397 -15.159 -15.824 1.00 90.00 247 VAL A O 1
ATOM 1912 N N . ALA A 1 248 ? 1.051 -13.268 -14.674 1.00 84.62 248 ALA A N 1
ATOM 1913 C CA . ALA A 1 248 ? 1.547 -12.383 -15.725 1.00 84.62 248 ALA A CA 1
ATOM 1914 C C . ALA A 1 248 ? 3.019 -12.667 -16.065 1.00 84.62 248 ALA A C 1
ATOM 1916 O O . ALA A 1 248 ? 3.367 -12.756 -17.239 1.00 84.62 248 ALA A O 1
ATOM 1917 N N . LEU A 1 249 ? 3.870 -12.876 -15.054 1.00 79.75 249 LEU A N 1
ATOM 1918 C CA . LEU A 1 249 ? 5.273 -13.254 -15.248 1.00 79.75 249 LEU A CA 1
ATOM 1919 C C . LEU A 1 249 ? 5.412 -14.609 -15.947 1.00 79.75 249 LEU A C 1
ATOM 1921 O O . LEU A 1 249 ? 6.244 -14.739 -16.840 1.00 79.75 249 LEU A O 1
ATOM 1925 N N . LEU A 1 250 ? 4.594 -15.599 -15.579 1.00 83.19 250 LEU A N 1
ATOM 1926 C CA . LEU A 1 250 ? 4.585 -16.907 -16.238 1.00 83.19 250 LEU A CA 1
ATOM 1927 C C . LEU A 1 250 ? 4.174 -16.802 -17.710 1.00 83.19 250 LEU A C 1
ATOM 1929 O O . LEU A 1 25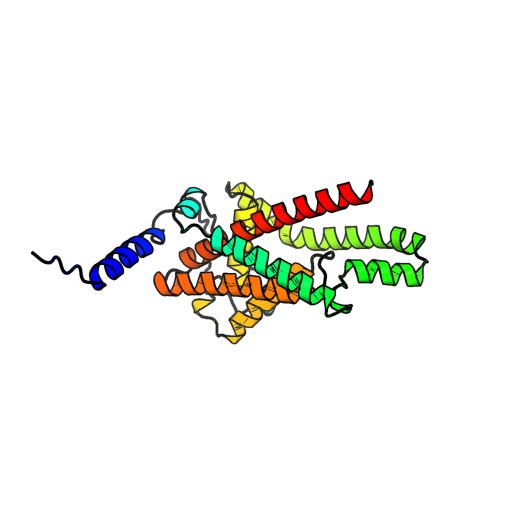0 ? 4.798 -17.445 -18.549 1.00 83.19 250 LEU A O 1
ATOM 1933 N N . ILE A 1 251 ? 3.171 -15.978 -18.030 1.00 88.44 251 ILE A N 1
ATOM 1934 C CA . ILE A 1 251 ? 2.750 -15.726 -19.415 1.00 88.44 251 ILE A CA 1
ATOM 1935 C C . ILE A 1 251 ? 3.886 -15.071 -20.199 1.00 88.44 251 ILE A C 1
ATOM 1937 O O . ILE A 1 251 ? 4.253 -15.585 -21.248 1.00 88.44 251 ILE A O 1
ATOM 1941 N N . VAL A 1 252 ? 4.474 -13.988 -19.677 1.00 82.19 252 VAL A N 1
ATOM 1942 C CA . VAL A 1 252 ? 5.585 -13.285 -20.340 1.00 82.19 252 VAL A CA 1
ATOM 1943 C C . VAL A 1 252 ? 6.766 -14.222 -20.569 1.00 82.19 252 VAL A C 1
ATOM 1945 O O . VAL A 1 252 ? 7.315 -14.237 -21.666 1.00 82.19 252 VAL A O 1
ATOM 1948 N N . ALA A 1 253 ? 7.142 -15.021 -19.566 1.00 73.50 253 ALA A N 1
ATOM 1949 C CA . ALA A 1 253 ? 8.192 -16.022 -19.710 1.00 73.50 253 ALA A CA 1
ATOM 1950 C C . ALA A 1 253 ? 7.845 -17.019 -20.824 1.00 73.50 253 ALA A C 1
ATOM 1952 O O . ALA A 1 253 ? 8.617 -17.160 -21.764 1.00 73.50 253 ALA A O 1
ATOM 1953 N N . ALA A 1 254 ? 6.662 -17.639 -20.778 1.00 83.31 254 ALA A N 1
ATOM 1954 C CA . ALA A 1 254 ? 6.228 -18.607 -21.783 1.00 83.31 254 ALA A CA 1
ATOM 1955 C C . ALA A 1 254 ? 6.214 -18.030 -23.208 1.00 83.31 254 ALA A C 1
ATOM 1957 O O . ALA A 1 254 ? 6.602 -18.725 -24.138 1.00 83.31 254 ALA A O 1
ATOM 1958 N N . THR A 1 255 ? 5.816 -16.767 -23.385 1.00 84.38 255 THR A N 1
ATOM 1959 C CA . THR A 1 255 ? 5.788 -16.114 -24.704 1.00 84.38 255 THR A CA 1
ATOM 1960 C C . THR A 1 255 ? 7.139 -15.576 -25.162 1.00 84.38 255 THR A C 1
ATOM 1962 O O . THR A 1 255 ? 7.285 -15.293 -26.339 1.00 84.38 255 THR A O 1
ATOM 1965 N N . SER A 1 256 ? 8.108 -15.386 -24.260 1.00 70.00 256 SER A N 1
ATOM 1966 C CA . SER A 1 256 ? 9.451 -14.891 -24.613 1.00 70.00 256 SER A CA 1
ATOM 1967 C C . SER A 1 256 ? 10.419 -16.018 -24.999 1.00 70.00 256 SER A C 1
ATOM 1969 O O . SER A 1 256 ? 11.507 -15.740 -25.493 1.00 70.00 256 SER A O 1
ATOM 1971 N N . PHE A 1 257 ? 10.046 -17.277 -24.741 1.00 54.22 257 PHE A N 1
ATOM 1972 C CA . PHE A 1 257 ? 10.790 -18.484 -25.128 1.00 54.22 257 PHE A CA 1
ATOM 1973 C C . PHE A 1 257 ? 10.219 -19.178 -26.383 1.00 54.22 257 PHE A C 1
ATOM 1975 O O . PHE A 1 257 ? 10.688 -20.261 -26.734 1.00 54.22 257 PHE A O 1
ATOM 1982 N N . ILE A 1 258 ? 9.219 -18.573 -27.034 1.00 48.31 258 ILE A N 1
ATOM 1983 C CA . ILE A 1 258 ? 8.651 -18.973 -28.334 1.00 48.31 258 ILE A CA 1
ATOM 1984 C C . ILE A 1 258 ? 9.067 -17.922 -29.359 1.00 48.31 258 ILE A C 1
ATOM 1986 O O . ILE A 1 258 ? 9.502 -18.326 -30.458 1.00 48.31 258 ILE A O 1
#

Solvent-accessible surface area (backbone atoms only — not comparable to full-atom values): 14002 Å² total; per-residue (Å²): 139,84,85,83,81,62,74,63,61,60,52,52,53,51,49,52,58,53,52,57,44,58,67,62,94,82,72,62,93,77,59,50,97,44,64,60,73,70,57,78,58,69,72,58,10,58,54,46,70,73,41,70,80,69,52,91,86,41,65,45,77,74,73,47,73,69,57,61,65,51,38,82,85,39,61,68,61,23,49,52,48,48,54,50,40,53,53,51,37,52,50,40,34,72,74,38,67,73,26,53,44,17,61,47,50,51,43,36,53,51,31,20,74,74,60,40,66,70,50,3,48,66,56,25,52,59,51,53,52,51,52,50,51,60,56,48,67,75,55,49,70,60,45,54,50,31,44,76,73,74,24,53,68,55,53,32,48,26,35,52,50,29,56,63,61,44,46,53,51,86,79,47,53,72,68,47,52,51,50,30,17,45,50,53,6,50,63,57,44,66,44,43,74,42,28,53,33,47,32,59,40,40,17,50,53,38,42,53,38,48,51,47,21,51,53,42,25,76,75,67,76,34,63,66,54,9,37,52,52,24,16,52,34,47,27,50,28,52,53,52,52,48,53,50,50,52,52,52,51,51,50,52,51,61,62,72,78,108